Protein AF-A0A0S4U6Y3-F1 (afdb_monomer_lite)

Sequence (270 aa):
MDTIINALLQLFALSLLVERIVDVVHKVFAVPPRKPDSSPDWGVPGTVLSFILGLVICYAYGFDIIKVVVGAQANQYVGIVLTALVIAGGSAGVRVIIETLRAIIKANRAETEARLQQAKLQLSSLAGASAHAQDTRLPLGGQRPVLSMLTLIDDRPTEAARLFDAQGTYRRGCSEFVCAVLGIAYEQANDLMGDDPQEIIDWSTVTPGAIVGWKKTGGSGHVSVYVKDGFSTYIDVREPASSNDPNPKPRRLNSYGNAQKMYLSSRFGN

Radius of gyration: 27.43 Å; chains: 1; bounding box: 72×66×62 Å

Foldseek 3Di:
DVQLVVVLVVLLVVLVVLVVVLVVCCVVPPDDDDDDDDDPCCPPVQLVVQLVVQLVVCVVVLQFNCCSNVVDPDDSVVRSNLSSNLSSCRPNSSVVVVLVVVVVVVVVVVVVVVVVVVVVVVVVVVVVVVVVPDDDDDDDDDDDDPPDPPVQQVCLLVLLVVQQVVQAFQQQWFQSSLCSSNVHDGDFQQVQLPDDWAWPPDPVPFDQRFWKWDCDPSDGTHIWGQHPDPQARTKTWDHHADPVRNGTTIDGHNDPDDPDTMTTRPVRTD

Structure (mmCIF, N/CA/C/O backbone):
data_AF-A0A0S4U6Y3-F1
#
_entry.id   AF-A0A0S4U6Y3-F1
#
loop_
_atom_site.group_PDB
_atom_site.id
_atom_site.type_symbol
_atom_site.label_atom_id
_atom_site.label_alt_id
_atom_site.label_comp_id
_atom_site.label_asym_id
_atom_site.label_entity_id
_atom_site.label_seq_id
_atom_site.pdbx_PDB_ins_code
_atom_site.Cartn_x
_atom_site.Cartn_y
_atom_site.Cartn_z
_atom_site.occupancy
_atom_site.B_iso_or_equiv
_atom_site.auth_seq_id
_atom_site.auth_comp_id
_atom_site.auth_asym_id
_atom_site.auth_atom_id
_atom_site.pdbx_PDB_model_num
ATOM 1 N N . MET A 1 1 ? 14.547 -19.090 -15.748 1.00 53.34 1 MET A N 1
ATOM 2 C CA . MET A 1 1 ? 14.514 -17.865 -14.916 1.00 53.34 1 MET A CA 1
ATOM 3 C C . MET A 1 1 ? 15.907 -17.274 -14.765 1.00 53.34 1 MET A C 1
ATOM 5 O O . MET A 1 1 ? 16.047 -16.080 -14.990 1.00 53.34 1 MET A O 1
ATOM 9 N N . ASP A 1 2 ? 16.929 -18.088 -14.500 1.00 58.69 2 ASP A N 1
ATOM 10 C CA . ASP A 1 2 ? 18.312 -17.618 -14.299 1.00 58.69 2 ASP A CA 1
ATOM 11 C C . ASP A 1 2 ? 18.898 -16.857 -15.498 1.00 58.69 2 ASP A C 1
ATOM 13 O O . ASP A 1 2 ? 19.587 -15.857 -15.325 1.00 58.69 2 ASP A O 1
ATOM 17 N N . THR A 1 3 ? 18.552 -17.249 -16.728 1.00 66.12 3 THR A N 1
ATOM 18 C CA . THR A 1 3 ? 18.954 -16.542 -17.957 1.00 66.12 3 THR A CA 1
ATOM 19 C C . THR A 1 3 ? 18.377 -15.128 -18.057 1.00 66.12 3 THR A C 1
ATOM 21 O O . THR A 1 3 ? 19.085 -14.203 -18.444 1.00 66.12 3 THR A O 1
ATOM 24 N N . ILE A 1 4 ? 17.117 -14.942 -17.657 1.00 64.62 4 ILE A N 1
ATOM 25 C CA . ILE A 1 4 ? 16.438 -13.637 -17.669 1.00 64.62 4 ILE A CA 1
ATOM 26 C C . ILE A 1 4 ? 17.015 -12.741 -16.572 1.00 64.62 4 ILE A C 1
ATOM 28 O O . ILE A 1 4 ? 17.303 -11.572 -16.816 1.00 64.62 4 ILE A O 1
ATOM 32 N N . ILE A 1 5 ? 17.227 -13.297 -15.375 1.00 67.81 5 ILE A N 1
ATOM 33 C CA . ILE A 1 5 ? 17.817 -12.569 -14.245 1.00 67.81 5 ILE A CA 1
ATOM 34 C C . ILE A 1 5 ? 19.228 -12.098 -14.605 1.00 67.81 5 ILE A C 1
ATOM 36 O O . ILE A 1 5 ? 19.525 -10.918 -14.440 1.00 67.81 5 ILE A O 1
ATOM 40 N N . ASN A 1 6 ? 20.063 -12.976 -15.167 1.00 65.12 6 ASN A N 1
ATOM 41 C CA . ASN A 1 6 ? 21.423 -12.626 -15.578 1.00 65.12 6 ASN A CA 1
ATOM 42 C C . ASN A 1 6 ? 21.444 -11.529 -16.643 1.00 65.12 6 ASN A C 1
ATOM 44 O O . ASN A 1 6 ? 22.251 -10.608 -16.552 1.00 65.12 6 ASN A O 1
ATOM 48 N N . ALA A 1 7 ? 20.541 -11.583 -17.620 1.00 67.44 7 ALA A N 1
ATOM 49 C CA . ALA A 1 7 ? 20.509 -10.578 -18.670 1.00 67.44 7 ALA A CA 1
ATOM 50 C C . ALA A 1 7 ? 19.983 -9.216 -18.182 1.00 67.44 7 ALA A C 1
ATOM 52 O O . ALA A 1 7 ? 20.502 -8.176 -18.584 1.00 67.44 7 ALA A O 1
ATOM 53 N N . LEU A 1 8 ? 19.019 -9.201 -17.253 1.00 66.56 8 LEU A N 1
ATOM 54 C CA . LEU A 1 8 ? 18.586 -7.975 -16.573 1.00 66.56 8 LEU A CA 1
ATOM 55 C C . LEU A 1 8 ? 19.705 -7.382 -15.706 1.00 66.56 8 LEU A C 1
ATOM 57 O O . LEU A 1 8 ? 19.882 -6.166 -15.682 1.00 66.56 8 LEU A O 1
ATOM 61 N N . LEU A 1 9 ? 20.490 -8.231 -15.035 1.00 68.12 9 LEU A N 1
ATOM 62 C CA . LEU A 1 9 ? 21.641 -7.802 -14.241 1.00 68.12 9 LEU A CA 1
ATOM 63 C C . LEU A 1 9 ? 22.741 -7.198 -15.127 1.00 68.12 9 LEU A C 1
ATOM 65 O O . LEU A 1 9 ? 23.320 -6.172 -14.778 1.00 68.12 9 LEU A O 1
ATOM 69 N N . GLN A 1 10 ? 22.991 -7.802 -16.293 1.00 70.69 10 GLN A N 1
ATOM 70 C CA . GLN A 1 10 ? 23.923 -7.286 -17.298 1.00 70.69 10 GLN A CA 1
ATOM 71 C C . GLN A 1 10 ? 23.462 -5.936 -17.859 1.00 70.69 10 GLN A C 1
ATOM 73 O O . GLN A 1 10 ? 24.269 -5.015 -17.954 1.00 70.69 10 GLN A O 1
ATOM 78 N N . LEU A 1 11 ? 22.170 -5.785 -18.164 1.00 66.25 11 LEU A N 1
ATOM 79 C CA . LEU A 1 11 ? 21.581 -4.514 -18.600 1.00 66.25 11 LEU A CA 1
ATOM 80 C C . LEU A 1 11 ? 21.690 -3.423 -17.534 1.00 66.25 11 LEU A C 1
ATOM 82 O O . LEU A 1 11 ? 22.024 -2.286 -17.856 1.00 66.25 11 LEU A O 1
ATOM 86 N N . PHE A 1 12 ? 21.462 -3.772 -16.268 1.00 70.12 12 PHE A N 1
ATOM 87 C CA . PHE A 1 12 ? 21.606 -2.846 -15.148 1.00 70.12 12 PHE A CA 1
ATOM 88 C C . PHE A 1 12 ? 23.062 -2.411 -14.935 1.00 70.12 12 PHE A C 1
ATOM 90 O O . PHE A 1 12 ? 23.348 -1.228 -14.755 1.00 70.12 12 PHE A O 1
ATOM 97 N N . ALA A 1 13 ? 24.005 -3.354 -15.001 1.00 68.50 13 ALA A N 1
ATOM 98 C CA . ALA A 1 13 ? 25.428 -3.043 -14.923 1.00 68.50 13 ALA A CA 1
ATOM 99 C C . ALA A 1 13 ? 25.871 -2.148 -16.093 1.00 68.50 13 ALA A C 1
ATOM 101 O O . ALA A 1 13 ? 26.618 -1.192 -15.887 1.00 68.50 13 ALA A O 1
ATOM 102 N N . LEU A 1 14 ? 25.367 -2.416 -17.303 1.00 70.25 14 LEU A N 1
ATOM 103 C CA . LEU A 1 14 ? 25.657 -1.618 -18.490 1.00 70.25 14 LEU A CA 1
ATOM 104 C C . LEU A 1 14 ? 25.084 -0.199 -18.375 1.00 70.25 14 LEU A C 1
ATOM 106 O O . LEU A 1 14 ? 25.791 0.754 -18.691 1.00 70.25 14 LEU A O 1
ATOM 110 N N . SER A 1 15 ? 23.853 -0.029 -17.879 1.00 67.31 15 SER A N 1
ATOM 111 C CA . SER A 1 15 ? 23.261 1.305 -17.707 1.00 67.31 15 SER A CA 1
ATOM 112 C C . SER A 1 15 ? 24.033 2.141 -16.684 1.00 67.31 15 SER A C 1
ATOM 114 O O . SER A 1 15 ? 24.308 3.309 -16.940 1.00 67.31 15 SER A O 1
ATOM 116 N N . LEU A 1 16 ? 24.451 1.536 -15.563 1.00 65.25 16 LEU A N 1
ATOM 117 C CA . LEU A 1 16 ? 25.283 2.208 -14.558 1.00 65.25 16 LEU A CA 1
ATOM 118 C C . LEU A 1 16 ? 26.665 2.579 -15.107 1.00 65.25 16 LEU A C 1
ATOM 120 O O . LEU A 1 16 ? 27.183 3.653 -14.804 1.00 65.25 16 LEU A O 1
ATOM 124 N N . LEU A 1 17 ? 27.267 1.702 -15.914 1.00 70.56 17 LEU A N 1
ATOM 125 C CA . LEU A 1 17 ? 28.553 1.968 -16.549 1.00 70.56 17 LEU A CA 1
ATOM 126 C C . LEU A 1 17 ? 28.448 3.136 -17.537 1.00 70.56 17 LEU A C 1
ATOM 128 O O . LEU A 1 17 ? 29.289 4.029 -17.499 1.00 70.56 17 LEU A O 1
ATOM 132 N N . VAL A 1 18 ? 27.410 3.161 -18.380 1.00 70.56 18 VAL A N 1
ATOM 133 C CA . VAL A 1 18 ? 27.171 4.258 -19.332 1.00 70.56 18 VAL A CA 1
ATOM 134 C C . VAL A 1 18 ? 26.945 5.575 -18.592 1.00 70.56 18 VAL A C 1
ATOM 136 O O . VAL A 1 18 ? 27.594 6.564 -18.922 1.00 70.56 18 VAL A O 1
ATOM 139 N N . GLU A 1 19 ? 26.114 5.582 -17.549 1.00 69.94 19 GLU A N 1
ATOM 140 C CA . GLU A 1 19 ? 25.876 6.764 -16.711 1.00 69.94 19 GLU A CA 1
ATOM 141 C C . GLU A 1 19 ? 27.189 7.309 -16.116 1.00 69.94 19 GLU A C 1
ATOM 143 O O . GLU A 1 19 ? 27.462 8.509 -16.179 1.00 69.94 19 GLU A O 1
ATOM 148 N N . ARG A 1 20 ? 28.063 6.424 -15.614 1.00 66.56 20 ARG A N 1
ATOM 149 C CA . ARG A 1 20 ? 29.376 6.808 -15.069 1.00 66.56 20 ARG A CA 1
ATOM 150 C C . ARG A 1 20 ? 30.363 7.279 -16.129 1.00 66.56 20 ARG A C 1
ATOM 152 O O . ARG A 1 20 ? 31.105 8.218 -15.862 1.00 66.56 20 ARG A O 1
ATOM 159 N N . ILE A 1 21 ? 30.380 6.668 -17.312 1.00 68.12 21 ILE A N 1
ATOM 160 C CA . ILE A 1 21 ? 31.239 7.108 -18.418 1.00 68.12 21 ILE A CA 1
ATOM 161 C C . ILE A 1 21 ? 30.817 8.500 -18.887 1.00 68.12 21 ILE A C 1
ATOM 163 O O . ILE A 1 21 ? 31.684 9.350 -19.067 1.00 68.12 21 ILE A O 1
ATOM 167 N N . VAL A 1 22 ? 29.515 8.762 -19.026 1.00 69.50 22 VAL A N 1
ATOM 168 C CA . VAL A 1 22 ? 29.004 10.088 -19.401 1.00 69.50 22 VAL A CA 1
ATOM 169 C C . VAL A 1 22 ? 29.405 11.133 -18.355 1.00 69.50 22 VAL A C 1
ATOM 171 O O . VAL A 1 22 ? 29.951 12.170 -18.724 1.00 69.50 22 VAL A O 1
ATOM 174 N N . ASP A 1 23 ? 29.242 10.840 -17.062 1.00 66.31 23 ASP A N 1
ATOM 175 C CA . ASP A 1 23 ? 29.644 11.746 -15.973 1.00 66.31 23 ASP A CA 1
ATOM 176 C C . ASP A 1 23 ? 31.170 12.007 -15.954 1.00 66.31 23 ASP A C 1
ATOM 178 O O . ASP A 1 23 ? 31.617 13.142 -15.774 1.00 66.31 23 ASP A O 1
ATOM 182 N N . VAL A 1 24 ? 31.994 10.979 -16.202 1.00 62.19 24 VAL A N 1
ATOM 183 C CA . VAL A 1 24 ? 33.465 11.097 -16.255 1.00 62.19 24 VAL A CA 1
ATOM 184 C C . VAL A 1 24 ? 33.933 11.870 -17.486 1.00 62.19 24 VAL A C 1
ATOM 186 O O . VAL A 1 24 ? 34.706 12.814 -17.344 1.00 62.19 24 VAL A O 1
ATOM 189 N N . VAL A 1 25 ? 33.467 11.510 -18.685 1.00 67.69 25 VAL A N 1
ATOM 190 C CA . VAL A 1 25 ? 33.805 12.216 -19.935 1.00 67.69 25 VAL A CA 1
ATOM 191 C C . VAL A 1 25 ? 33.417 13.685 -19.809 1.00 67.69 25 VAL A C 1
ATOM 193 O O . VAL A 1 25 ? 34.190 14.570 -20.164 1.00 67.69 25 VAL A O 1
ATOM 196 N N . HIS A 1 26 ? 32.266 13.965 -19.210 1.00 61.88 26 HIS A N 1
ATOM 197 C CA . HIS A 1 26 ? 31.829 15.325 -18.973 1.00 61.88 26 HIS A CA 1
ATOM 198 C C . HIS A 1 26 ? 32.754 16.093 -18.009 1.00 61.88 26 HIS A C 1
ATOM 200 O O . HIS A 1 26 ? 33.206 17.195 -18.327 1.00 61.88 26 HIS A O 1
ATOM 206 N N . LYS A 1 27 ? 33.103 15.503 -16.858 1.00 56.88 27 LYS A N 1
ATOM 207 C CA . LYS A 1 27 ? 34.047 16.103 -15.894 1.00 56.88 27 LYS A CA 1
ATOM 208 C C . LYS A 1 27 ? 35.433 16.353 -16.484 1.00 56.88 27 LYS A C 1
ATOM 210 O O . LYS A 1 27 ? 36.094 17.302 -16.078 1.00 56.88 27 LYS A O 1
ATOM 215 N N . VAL A 1 28 ? 35.871 15.505 -17.411 1.00 62.62 28 VAL A N 1
ATOM 216 C CA . VAL A 1 28 ? 37.201 15.592 -18.026 1.00 62.62 28 VAL A CA 1
ATOM 217 C C . VAL A 1 28 ? 37.234 16.592 -19.185 1.00 62.62 28 VAL A C 1
ATOM 219 O O . VAL A 1 28 ? 38.223 17.306 -19.326 1.00 62.62 28 VAL A O 1
ATOM 222 N N . PHE A 1 29 ? 36.178 16.670 -20.002 1.00 68.00 29 PHE A N 1
ATOM 223 C CA . PHE A 1 29 ? 36.223 17.407 -21.270 1.00 68.00 29 PHE A CA 1
ATOM 224 C C . PHE A 1 29 ? 35.388 18.695 -21.317 1.00 68.00 29 PHE A C 1
ATOM 226 O O . PHE A 1 29 ? 35.655 19.528 -22.180 1.00 68.00 29 PHE A O 1
ATOM 233 N N . ALA A 1 30 ? 34.401 18.897 -20.434 1.00 61.97 30 ALA A N 1
ATOM 234 C CA . ALA A 1 30 ? 33.408 19.960 -20.628 1.00 61.97 30 ALA A CA 1
ATOM 235 C C . ALA A 1 30 ? 33.530 21.188 -19.702 1.00 61.97 30 ALA A C 1
ATOM 237 O O . ALA A 1 30 ? 32.989 22.235 -20.054 1.00 61.97 30 ALA A O 1
ATOM 238 N N . VAL A 1 31 ? 34.219 21.134 -18.549 1.00 48.38 31 VAL A N 1
ATOM 239 C CA . VAL A 1 31 ? 34.275 22.290 -17.621 1.00 48.38 31 VAL A CA 1
ATOM 240 C C . VAL A 1 31 ? 35.620 22.382 -16.863 1.00 48.38 31 VAL A C 1
ATOM 242 O O . VAL A 1 31 ? 35.965 21.442 -16.150 1.00 48.38 31 VAL A O 1
ATOM 245 N N . PRO A 1 32 ? 36.380 23.502 -16.934 1.00 48.53 32 PRO A N 1
ATOM 246 C CA . PRO A 1 32 ? 37.493 23.771 -16.013 1.00 48.53 32 PRO A CA 1
ATOM 247 C C . PRO A 1 32 ? 36.958 24.012 -14.589 1.00 48.53 32 PRO A C 1
ATOM 249 O O . PRO A 1 32 ? 35.841 24.508 -14.442 1.00 48.53 32 PRO A O 1
ATOM 252 N N . PRO A 1 33 ? 37.725 23.710 -13.525 1.00 47.81 33 PRO A N 1
ATOM 253 C CA . PRO A 1 33 ? 37.204 23.584 -12.165 1.00 47.81 33 PRO A CA 1
ATOM 254 C C . PRO A 1 33 ? 36.545 24.890 -11.701 1.00 47.81 33 PRO A C 1
ATOM 256 O O . PRO A 1 33 ? 37.217 25.872 -11.387 1.00 47.81 33 PRO A O 1
ATOM 259 N N . ARG A 1 34 ? 35.209 24.910 -11.651 1.00 48.50 34 ARG A N 1
ATOM 260 C CA . ARG A 1 34 ? 34.418 25.967 -11.011 1.00 48.50 34 ARG A CA 1
ATOM 261 C C . ARG A 1 34 ? 33.606 25.387 -9.859 1.00 48.50 34 ARG A C 1
ATOM 263 O O . ARG A 1 34 ? 33.260 24.212 -9.854 1.00 48.50 34 ARG A O 1
ATOM 270 N N . LYS A 1 35 ? 33.419 26.253 -8.860 1.00 46.56 35 LYS A N 1
ATOM 271 C CA . LYS A 1 35 ? 33.081 25.971 -7.458 1.00 46.56 35 LYS A CA 1
ATOM 272 C C . LYS A 1 35 ? 31.887 25.019 -7.237 1.00 46.56 35 LYS A C 1
ATOM 274 O O . LYS A 1 35 ? 30.955 25.014 -8.037 1.00 46.56 35 LYS A O 1
ATOM 279 N N . PRO A 1 36 ? 31.899 24.269 -6.120 1.00 51.19 36 PRO A N 1
ATOM 280 C CA . PRO A 1 36 ? 31.141 23.037 -5.943 1.00 51.19 36 PRO A CA 1
ATOM 281 C C . PRO A 1 36 ? 29.792 23.243 -5.236 1.00 51.19 36 PRO A C 1
ATOM 283 O O . PRO A 1 36 ? 29.573 22.597 -4.227 1.00 51.19 36 PRO A O 1
ATOM 286 N N . ASP A 1 37 ? 28.891 24.103 -5.724 1.00 54.88 37 ASP A N 1
ATOM 287 C CA . ASP A 1 37 ? 27.607 24.323 -5.009 1.00 54.88 37 ASP A CA 1
ATOM 288 C C . ASP A 1 37 ? 26.338 24.318 -5.877 1.00 54.88 37 ASP A C 1
ATOM 290 O O . ASP A 1 37 ? 25.242 24.576 -5.390 1.00 54.88 37 ASP A O 1
ATOM 294 N N . SER A 1 38 ? 26.422 23.955 -7.156 1.00 53.28 38 SER A N 1
ATOM 295 C CA . SER A 1 38 ? 25.217 23.581 -7.909 1.00 53.28 38 SER A CA 1
ATOM 296 C C . SER A 1 38 ? 25.556 22.503 -8.925 1.00 53.28 38 SER A C 1
ATOM 298 O O . SER A 1 38 ? 26.422 22.683 -9.780 1.00 53.28 38 SER A O 1
ATOM 300 N N . SER A 1 39 ? 24.906 21.346 -8.794 1.00 52.16 39 SER A N 1
ATOM 301 C CA . SER A 1 39 ? 24.937 20.309 -9.820 1.00 52.16 39 SER A CA 1
ATOM 302 C C . SER A 1 39 ? 24.428 20.933 -11.121 1.00 52.16 39 SER A C 1
ATOM 304 O O . SER A 1 39 ? 23.313 21.460 -11.116 1.00 52.16 39 SER A O 1
ATOM 306 N N . PRO A 1 40 ? 25.209 20.929 -12.212 1.00 51.94 40 PRO A N 1
ATOM 307 C CA . PRO A 1 40 ? 24.740 21.475 -13.472 1.00 51.94 40 PRO A CA 1
ATOM 308 C C . PRO A 1 40 ? 23.547 20.636 -13.937 1.00 51.94 40 PRO A C 1
ATOM 310 O O . PRO A 1 40 ? 23.664 19.429 -14.142 1.00 51.94 40 PRO A O 1
ATOM 313 N N . ASP A 1 41 ? 22.385 21.274 -14.018 1.00 58.69 41 ASP A N 1
ATOM 314 C CA . ASP A 1 41 ? 21.136 20.641 -14.420 1.00 58.69 41 ASP A CA 1
ATOM 315 C C . ASP A 1 41 ? 21.148 20.493 -15.949 1.00 58.69 41 ASP A C 1
ATOM 317 O O . ASP A 1 41 ? 20.759 21.387 -16.698 1.00 58.69 41 ASP A O 1
ATOM 321 N N . TRP A 1 42 ? 21.726 19.386 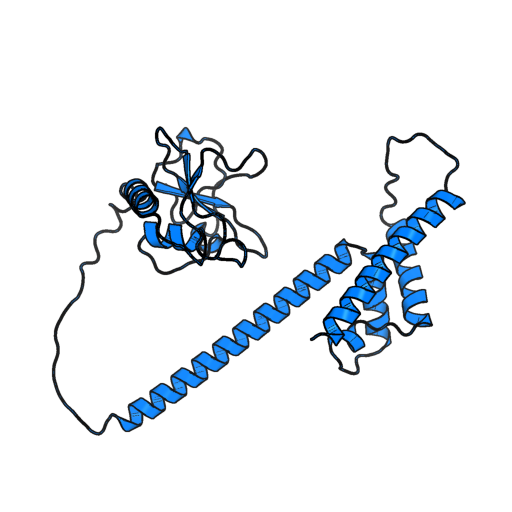-16.427 1.00 60.09 42 TRP A N 1
ATOM 322 C CA . TRP A 1 42 ? 21.932 19.109 -17.857 1.00 60.09 42 TRP A CA 1
ATOM 323 C C . TRP A 1 42 ? 20.648 18.769 -18.621 1.00 60.09 42 TRP A C 1
ATOM 325 O O . TRP A 1 42 ? 20.722 18.558 -19.834 1.00 60.09 42 TRP A O 1
ATOM 335 N N . GLY A 1 43 ? 19.496 18.739 -17.940 1.00 65.81 43 GLY A N 1
ATOM 336 C CA . GLY A 1 43 ? 18.153 18.666 -18.515 1.00 65.81 43 GLY A CA 1
ATOM 337 C C . GLY A 1 43 ? 18.034 17.804 -19.777 1.00 65.81 43 GLY A C 1
ATOM 338 O O . GLY A 1 43 ? 18.485 16.662 -19.839 1.00 65.81 43 GLY A O 1
ATOM 339 N N . VAL A 1 44 ? 17.414 18.380 -20.808 1.00 66.25 44 VAL A N 1
ATOM 340 C CA . VAL A 1 44 ? 17.092 17.713 -22.080 1.00 66.25 44 VAL A CA 1
ATOM 341 C C . VAL A 1 44 ? 18.332 17.353 -22.928 1.00 66.25 44 VAL A C 1
ATOM 343 O O . VAL A 1 44 ? 18.363 16.239 -23.460 1.00 66.25 44 VAL A O 1
ATOM 346 N N . PRO A 1 45 ? 19.373 18.206 -23.063 1.00 72.62 45 PRO A N 1
ATOM 347 C CA . PRO A 1 45 ? 20.552 17.875 -23.874 1.00 72.62 45 PRO A CA 1
ATOM 348 C C . PRO A 1 45 ? 21.306 16.620 -23.411 1.00 72.62 45 PRO A C 1
ATOM 350 O O . PRO A 1 45 ? 21.732 15.820 -24.247 1.00 72.62 45 PRO A O 1
ATOM 353 N N . GLY A 1 46 ? 21.438 16.414 -22.095 1.00 71.12 46 GLY A N 1
ATOM 354 C CA . GLY A 1 46 ? 22.107 15.232 -21.540 1.00 71.12 46 GLY A CA 1
ATOM 355 C C . GLY A 1 46 ? 21.376 13.926 -21.868 1.00 71.12 46 GLY A C 1
ATOM 356 O O . GLY A 1 46 ? 22.005 12.924 -22.222 1.00 71.12 46 GLY A O 1
ATOM 357 N N . THR A 1 47 ? 20.041 13.946 -21.833 1.00 68.75 47 THR A N 1
ATOM 358 C CA . THR A 1 47 ? 19.206 12.791 -22.196 1.00 68.75 47 THR A CA 1
ATOM 359 C C . THR A 1 47 ? 19.324 12.448 -23.679 1.00 68.75 47 THR A C 1
ATOM 361 O O . THR A 1 47 ? 19.468 11.277 -24.026 1.00 68.75 47 THR A O 1
ATOM 364 N N . VAL A 1 48 ? 19.320 13.454 -24.562 1.00 72.69 48 VAL A N 1
ATOM 365 C CA . VAL A 1 48 ? 19.450 13.241 -26.015 1.00 72.69 48 VAL A CA 1
ATOM 366 C C . VAL A 1 48 ? 20.805 12.622 -26.358 1.00 72.69 48 VAL A C 1
ATOM 368 O O . VAL A 1 48 ? 20.862 11.652 -27.114 1.00 72.69 48 VAL A O 1
ATOM 371 N N . LEU A 1 49 ? 21.892 13.124 -25.764 1.00 76.94 49 LEU A N 1
ATOM 372 C CA . LEU A 1 49 ? 23.229 12.570 -25.987 1.00 76.94 49 LEU A CA 1
ATOM 373 C C . LEU A 1 49 ? 23.332 11.120 -25.492 1.00 76.94 49 LEU A C 1
ATOM 375 O O . LEU A 1 49 ? 23.855 10.258 -26.199 1.00 76.94 49 LEU A O 1
ATOM 379 N N . SER A 1 50 ? 22.777 10.837 -24.310 1.00 73.25 50 SER A N 1
ATOM 380 C CA . SER A 1 50 ? 22.755 9.489 -23.728 1.00 73.25 50 SER A CA 1
ATOM 381 C C . SER A 1 50 ? 21.945 8.507 -24.580 1.00 73.25 50 SER A C 1
ATOM 383 O O . SER A 1 50 ? 22.340 7.353 -24.736 1.00 73.25 50 SER A O 1
ATOM 385 N N . PHE A 1 51 ? 20.852 8.968 -25.193 1.00 77.69 51 PHE A N 1
ATOM 386 C CA . PHE A 1 51 ? 20.049 8.169 -26.118 1.00 77.69 51 PHE A CA 1
ATOM 387 C C . PHE A 1 51 ? 20.789 7.832 -27.410 1.00 77.69 51 PHE A C 1
ATOM 389 O O . PHE A 1 51 ? 20.802 6.672 -27.821 1.00 77.69 51 PHE A O 1
ATOM 396 N N . ILE A 1 52 ? 21.453 8.814 -28.027 1.00 81.31 52 ILE A N 1
ATOM 397 C CA . ILE A 1 52 ? 22.251 8.586 -29.239 1.00 81.31 52 ILE A CA 1
ATOM 398 C C . ILE A 1 52 ? 23.388 7.600 -28.943 1.00 81.31 52 ILE A C 1
ATOM 400 O O . ILE A 1 52 ? 23.596 6.655 -29.703 1.00 81.31 52 ILE A O 1
ATOM 404 N N . LEU A 1 53 ?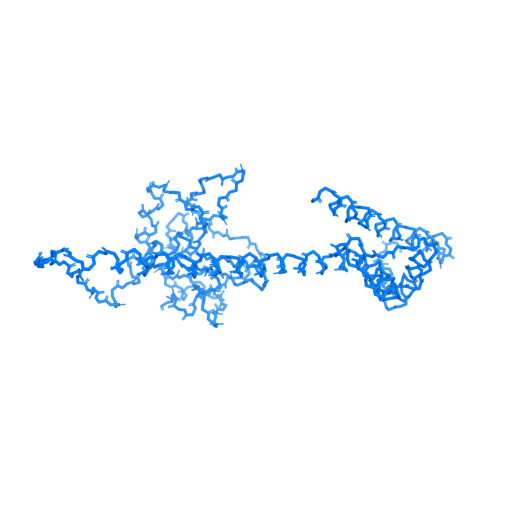 24.086 7.770 -27.816 1.00 78.88 53 LEU A N 1
ATOM 405 C CA . LEU A 1 53 ? 25.155 6.860 -27.410 1.00 78.88 53 LEU A CA 1
ATOM 406 C C . LEU A 1 53 ? 24.622 5.444 -27.137 1.00 78.88 53 LEU A C 1
ATOM 408 O O . LEU A 1 53 ? 25.208 4.464 -27.596 1.00 78.88 53 LEU A O 1
ATOM 412 N N . GLY A 1 54 ? 23.478 5.338 -26.454 1.00 77.94 54 GLY A N 1
ATOM 413 C CA . GLY A 1 54 ? 22.775 4.076 -26.233 1.00 77.94 54 GLY A CA 1
ATOM 414 C C . GLY A 1 54 ? 22.417 3.373 -27.543 1.00 77.94 54 GLY A C 1
ATOM 415 O O . GLY A 1 54 ? 22.678 2.181 -27.678 1.00 77.94 54 GLY A O 1
ATOM 416 N N . LEU A 1 55 ? 21.907 4.103 -28.541 1.00 80.00 55 LEU A N 1
ATOM 417 C CA . LEU A 1 55 ? 21.595 3.554 -29.867 1.00 80.00 55 LEU A CA 1
ATOM 418 C C . LEU A 1 55 ? 22.836 2.996 -30.563 1.00 80.00 55 LEU A C 1
ATOM 420 O O . LEU A 1 55 ? 22.784 1.885 -31.090 1.00 80.00 55 LEU A O 1
ATOM 424 N N . VAL A 1 56 ? 23.950 3.734 -30.545 1.00 84.75 56 VAL A N 1
ATOM 425 C CA . VAL A 1 56 ? 25.211 3.293 -31.162 1.00 84.75 56 VAL A CA 1
ATOM 426 C C . VAL A 1 56 ? 25.721 2.012 -30.500 1.00 84.75 56 VAL A C 1
ATOM 428 O O . VAL A 1 56 ? 26.085 1.069 -31.201 1.00 84.75 56 VAL A O 1
ATOM 431 N N . ILE A 1 57 ? 25.696 1.942 -29.165 1.00 78.50 57 ILE A N 1
ATOM 432 C CA . ILE A 1 57 ? 26.112 0.750 -28.413 1.00 78.50 57 ILE A CA 1
ATOM 433 C C . ILE A 1 57 ? 25.189 -0.433 -28.731 1.00 78.50 57 ILE A C 1
ATOM 435 O O . ILE A 1 57 ? 25.667 -1.511 -29.083 1.00 78.50 57 ILE A O 1
ATOM 439 N N . CYS A 1 58 ? 23.870 -0.246 -28.653 1.00 82.75 58 CYS A N 1
ATOM 440 C CA . CYS A 1 58 ? 22.914 -1.319 -28.917 1.00 82.75 58 CYS A CA 1
ATOM 441 C C . CYS A 1 58 ? 23.019 -1.846 -30.351 1.00 82.75 58 CYS A C 1
ATOM 443 O O . CYS A 1 58 ? 22.964 -3.057 -30.560 1.00 82.75 58 CYS A O 1
ATOM 445 N N . TYR A 1 59 ? 23.232 -0.958 -31.325 1.00 85.00 59 TYR A N 1
ATOM 446 C CA . TYR A 1 59 ? 23.429 -1.337 -32.719 1.00 85.00 59 TYR A CA 1
ATOM 447 C C . TYR A 1 59 ? 24.748 -2.093 -32.937 1.00 85.00 59 TYR A C 1
ATOM 449 O O . TYR A 1 59 ? 24.739 -3.158 -33.549 1.00 85.00 59 TYR A O 1
ATOM 457 N N . ALA A 1 60 ? 25.867 -1.593 -32.401 1.00 85.44 60 ALA A N 1
ATOM 458 C CA . ALA A 1 60 ? 27.191 -2.189 -32.601 1.00 85.44 60 ALA A CA 1
ATOM 459 C C . ALA A 1 60 ? 27.325 -3.588 -31.979 1.00 85.44 60 ALA A C 1
ATOM 461 O O . ALA A 1 60 ? 27.952 -4.468 -32.565 1.00 85.44 60 ALA A O 1
ATOM 462 N N . TYR A 1 61 ? 26.724 -3.801 -30.806 1.00 82.06 61 TYR A N 1
ATOM 463 C CA . TYR A 1 61 ? 26.815 -5.065 -30.071 1.00 82.06 61 TYR A CA 1
ATOM 464 C C . TYR A 1 61 ? 25.605 -5.988 -30.281 1.00 82.06 61 TYR A C 1
ATOM 466 O O . TYR A 1 61 ? 25.563 -7.078 -29.713 1.00 82.06 61 TYR A O 1
ATOM 474 N N . GLY A 1 62 ? 24.614 -5.574 -31.080 1.00 83.56 62 GLY A N 1
ATOM 475 C CA . GLY A 1 62 ? 23.395 -6.353 -31.315 1.00 83.56 62 GLY A CA 1
ATOM 476 C C . GLY A 1 62 ? 22.564 -6.585 -30.047 1.00 83.56 62 GLY A C 1
ATOM 477 O O . GLY A 1 62 ? 21.919 -7.628 -29.917 1.00 83.56 62 GLY A O 1
ATOM 478 N N . PHE A 1 63 ? 22.600 -5.644 -29.099 1.00 77.88 63 PHE A N 1
ATOM 479 C CA . PHE A 1 63 ? 21.842 -5.742 -27.853 1.00 77.88 63 PHE A CA 1
ATOM 480 C C . PHE A 1 63 ? 20.359 -5.464 -28.108 1.00 77.88 63 PHE A C 1
ATOM 482 O O . PHE A 1 63 ? 19.968 -4.352 -28.461 1.00 77.88 63 PHE A O 1
ATOM 489 N N . ASP A 1 64 ? 19.537 -6.486 -27.879 1.00 77.31 64 ASP A N 1
ATOM 490 C CA . ASP A 1 64 ? 18.085 -6.437 -28.017 1.00 77.31 64 ASP A CA 1
ATOM 491 C C . ASP A 1 64 ? 17.432 -6.988 -26.741 1.00 77.31 64 ASP A C 1
ATOM 493 O O . ASP A 1 64 ? 17.397 -8.201 -26.505 1.00 77.31 64 ASP A O 1
ATOM 497 N N . ILE A 1 65 ? 16.905 -6.085 -25.908 1.00 70.75 65 ILE A N 1
ATOM 498 C CA . ILE A 1 65 ? 16.228 -6.444 -24.658 1.00 70.75 65 ILE A CA 1
ATOM 499 C C . ILE A 1 65 ? 14.975 -7.294 -24.890 1.00 70.75 65 ILE A C 1
ATOM 501 O O . ILE A 1 65 ? 14.650 -8.143 -24.064 1.00 70.75 65 ILE A O 1
ATOM 505 N N . ILE A 1 66 ? 14.278 -7.115 -26.014 1.00 70.88 66 ILE A N 1
ATOM 506 C CA . ILE A 1 66 ? 13.046 -7.851 -26.311 1.00 70.88 66 ILE A CA 1
ATOM 507 C C . ILE A 1 66 ? 13.391 -9.294 -26.662 1.00 70.88 66 ILE A C 1
ATOM 509 O O . ILE A 1 66 ? 12.775 -10.217 -26.128 1.00 70.88 66 ILE A O 1
ATOM 513 N N . LYS A 1 67 ? 14.424 -9.502 -27.485 1.00 76.19 67 LYS A N 1
ATOM 514 C CA . LYS A 1 67 ? 14.934 -10.843 -27.801 1.00 76.19 67 LYS A CA 1
ATOM 515 C C . LYS A 1 67 ? 15.358 -11.596 -26.538 1.00 76.19 67 LYS A C 1
ATOM 517 O O . LYS A 1 67 ? 15.081 -12.784 -26.404 1.00 76.19 67 LYS A O 1
ATOM 522 N N . VAL A 1 68 ? 15.995 -10.895 -25.604 1.00 69.69 68 VAL A N 1
ATOM 523 C CA . VAL A 1 68 ? 16.457 -11.449 -24.326 1.00 69.69 68 VAL A CA 1
ATOM 524 C C . VAL A 1 68 ? 15.300 -11.794 -23.381 1.00 69.69 68 VAL A C 1
ATOM 526 O O . VAL A 1 68 ? 15.310 -12.858 -22.765 1.00 69.69 68 VAL A O 1
ATOM 529 N N . VAL A 1 69 ? 14.319 -10.901 -23.234 1.00 67.00 69 VAL A N 1
ATOM 530 C CA . VAL A 1 69 ? 13.250 -11.038 -22.229 1.00 67.00 69 VAL A CA 1
ATOM 531 C C . VAL A 1 69 ? 12.117 -11.935 -22.719 1.00 67.00 69 VAL A C 1
ATOM 533 O O . VAL A 1 69 ? 11.585 -12.731 -21.949 1.00 67.00 69 VAL A O 1
ATOM 536 N N . VAL A 1 70 ? 11.733 -11.803 -23.987 1.00 69.00 70 VAL A N 1
ATOM 537 C CA . VAL A 1 70 ? 10.532 -12.446 -24.537 1.00 69.00 70 VAL A CA 1
ATOM 538 C C . VAL A 1 70 ? 10.878 -13.740 -25.277 1.00 69.00 70 VAL A C 1
ATOM 540 O O . VAL A 1 70 ? 10.009 -14.582 -25.474 1.00 69.00 70 VAL A O 1
ATOM 543 N N . GLY A 1 71 ? 12.136 -13.929 -25.696 1.00 62.94 71 GLY A N 1
ATOM 544 C CA . GLY A 1 71 ? 12.567 -15.110 -26.458 1.00 62.94 71 GLY A CA 1
ATOM 545 C C . GLY A 1 71 ? 11.926 -15.237 -27.848 1.00 62.94 71 GLY A C 1
ATOM 546 O O . GLY A 1 71 ? 12.213 -16.186 -28.573 1.00 62.94 71 GLY A O 1
ATOM 547 N N . ALA A 1 72 ? 11.071 -14.288 -28.236 1.00 67.38 72 ALA A N 1
ATOM 548 C CA . ALA A 1 72 ? 10.425 -14.225 -29.536 1.00 67.38 72 ALA A CA 1
ATOM 549 C C . ALA A 1 72 ? 11.285 -13.432 -30.530 1.00 67.38 72 ALA A C 1
ATOM 551 O O . ALA A 1 72 ? 12.006 -12.506 -30.148 1.00 67.38 72 ALA A O 1
ATOM 552 N N . GLN A 1 73 ? 11.175 -13.763 -31.821 1.00 67.62 73 GLN A N 1
ATOM 553 C CA . GLN A 1 73 ? 11.724 -12.934 -32.895 1.00 67.62 73 GLN A CA 1
ATOM 554 C C . GLN A 1 73 ? 10.899 -11.648 -33.024 1.00 67.62 73 GLN A C 1
ATOM 556 O O . GLN A 1 73 ? 9.986 -11.549 -33.839 1.00 67.62 73 GLN A O 1
ATOM 561 N N . ALA A 1 74 ? 11.191 -10.667 -32.176 1.00 69.25 74 ALA A N 1
ATOM 562 C CA . ALA A 1 74 ? 10.737 -9.303 -32.384 1.00 69.25 74 ALA A CA 1
ATOM 563 C C . ALA A 1 74 ? 11.564 -8.636 -33.493 1.00 69.25 74 ALA A C 1
ATOM 565 O O . ALA A 1 74 ? 12.683 -9.051 -33.799 1.00 69.25 74 ALA A O 1
ATOM 566 N N . ASN A 1 75 ? 11.007 -7.586 -34.098 1.00 80.94 75 ASN A N 1
ATOM 567 C CA . ASN A 1 75 ? 11.736 -6.762 -35.054 1.00 80.94 75 ASN A CA 1
ATOM 568 C C . ASN A 1 75 ? 12.966 -6.143 -34.360 1.00 80.94 75 ASN A C 1
ATOM 570 O O . ASN A 1 75 ? 12.817 -5.355 -33.425 1.00 80.94 75 ASN A O 1
ATOM 574 N N . GLN A 1 76 ? 14.164 -6.492 -34.840 1.00 80.75 76 GLN A N 1
ATOM 575 C CA . GLN A 1 76 ? 15.458 -6.114 -34.260 1.00 80.75 76 GLN A CA 1
ATOM 576 C C . GLN A 1 76 ? 15.592 -4.601 -34.023 1.00 80.75 76 GLN A C 1
ATOM 578 O O . GLN A 1 76 ? 16.156 -4.171 -33.017 1.00 80.75 76 GLN A O 1
ATOM 583 N N . TYR A 1 77 ? 15.034 -3.775 -34.914 1.00 82.38 77 TYR A N 1
ATOM 584 C CA . TYR A 1 77 ? 15.085 -2.319 -34.773 1.00 82.38 77 TYR A CA 1
ATOM 585 C C . TYR A 1 77 ? 14.286 -1.824 -33.565 1.00 82.38 77 TYR A C 1
ATOM 587 O O . TYR A 1 77 ? 14.724 -0.914 -32.865 1.00 82.38 77 TYR A O 1
ATOM 595 N N . VAL A 1 78 ? 13.143 -2.453 -33.279 1.00 78.94 78 VAL A N 1
ATOM 596 C CA . VAL A 1 78 ? 12.306 -2.108 -32.121 1.00 78.94 78 VAL A CA 1
ATOM 597 C C . VAL A 1 78 ? 13.043 -2.444 -30.829 1.00 78.94 78 VAL A C 1
ATOM 599 O O . VAL A 1 78 ? 13.078 -1.624 -29.917 1.00 78.94 78 VAL A O 1
ATOM 602 N N . GLY A 1 79 ? 13.689 -3.610 -30.776 1.00 78.62 79 GLY A N 1
ATOM 603 C CA . GLY A 1 79 ? 14.477 -4.044 -29.626 1.00 78.62 79 GLY A CA 1
ATOM 604 C C . GLY A 1 79 ? 15.649 -3.118 -29.303 1.00 78.62 79 GLY A C 1
ATOM 605 O O . GLY A 1 79 ? 15.832 -2.721 -28.150 1.00 78.62 79 GLY A O 1
ATOM 606 N N . ILE A 1 80 ? 16.399 -2.711 -30.328 1.00 81.12 80 ILE A N 1
ATOM 607 C CA . ILE A 1 80 ? 17.535 -1.786 -30.201 1.00 81.12 80 ILE A CA 1
ATOM 608 C C . ILE A 1 80 ? 17.075 -0.410 -29.705 1.00 81.12 80 ILE A C 1
ATOM 610 O O . ILE A 1 80 ? 17.652 0.121 -28.755 1.00 81.12 80 ILE A O 1
ATOM 614 N N . VAL A 1 81 ? 16.013 0.154 -30.296 1.00 78.62 81 VAL A N 1
ATOM 615 C CA . VAL A 1 81 ? 15.485 1.470 -29.897 1.00 78.62 81 VAL A CA 1
ATOM 616 C C . VAL A 1 81 ? 14.981 1.444 -28.458 1.00 78.62 81 VAL A C 1
ATOM 618 O O . VAL A 1 81 ? 15.304 2.348 -27.689 1.00 78.62 81 VAL A O 1
ATOM 621 N N . LEU A 1 82 ? 14.246 0.398 -28.065 1.00 77.75 82 LEU A N 1
ATOM 622 C CA . LEU A 1 82 ? 13.761 0.261 -26.692 1.00 77.75 82 LEU A CA 1
ATOM 623 C C . LEU A 1 82 ? 14.926 0.185 -25.701 1.00 77.75 82 LEU A C 1
ATOM 625 O O . LEU A 1 82 ? 14.910 0.853 -24.672 1.00 77.75 82 LEU A O 1
ATOM 629 N N . THR A 1 83 ? 15.954 -0.599 -26.031 1.00 78.50 83 THR A N 1
ATOM 630 C CA . THR A 1 83 ? 17.133 -0.773 -25.175 1.00 78.50 83 THR A CA 1
ATOM 631 C C . THR A 1 83 ? 17.892 0.545 -25.004 1.00 78.50 83 THR A C 1
ATOM 633 O O . THR A 1 83 ? 18.257 0.909 -23.888 1.00 78.50 83 THR A O 1
ATOM 636 N N . ALA A 1 84 ? 18.056 1.317 -26.078 1.00 77.31 84 ALA A N 1
ATOM 637 C CA . ALA A 1 84 ? 18.683 2.633 -26.016 1.00 77.31 84 ALA A CA 1
ATOM 638 C C . ALA A 1 84 ? 17.876 3.641 -25.182 1.00 77.31 84 ALA A C 1
ATOM 640 O O . ALA A 1 84 ? 18.454 4.432 -24.439 1.00 77.31 84 ALA A O 1
ATOM 641 N N . LEU A 1 85 ? 16.543 3.591 -25.260 1.00 74.25 85 LEU A N 1
ATOM 642 C CA . LEU A 1 85 ? 15.642 4.456 -24.490 1.00 74.25 85 LEU A CA 1
ATOM 643 C C . LEU A 1 85 ? 15.736 4.168 -22.985 1.00 74.25 85 LEU A C 1
ATOM 645 O O . LEU A 1 85 ? 15.722 5.081 -22.162 1.00 74.25 85 LEU A O 1
ATOM 649 N N . VAL A 1 86 ? 15.920 2.897 -22.636 1.00 75.06 86 VAL A N 1
ATOM 650 C C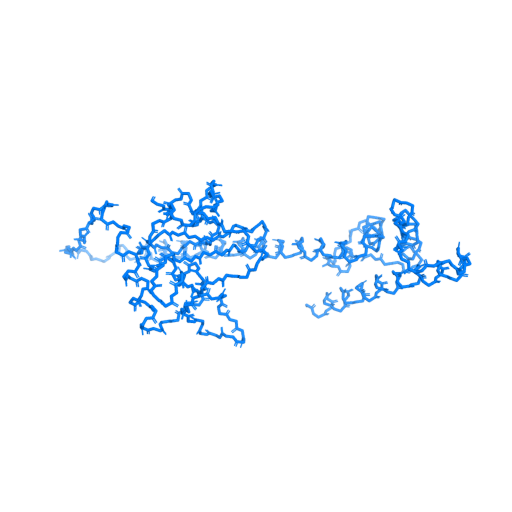A . VAL A 1 86 ? 16.163 2.445 -21.262 1.00 75.06 86 VAL A CA 1
ATOM 651 C C . VAL A 1 86 ? 17.511 2.932 -20.745 1.00 75.06 86 VAL A C 1
ATOM 653 O O . VAL A 1 86 ? 17.574 3.456 -19.635 1.00 75.06 86 VAL A O 1
ATOM 656 N N . ILE A 1 87 ? 18.569 2.808 -21.552 1.00 73.62 87 ILE A N 1
ATOM 657 C CA . ILE A 1 87 ? 19.904 3.320 -21.214 1.00 73.62 87 ILE A CA 1
ATOM 658 C C . ILE A 1 87 ? 19.849 4.841 -21.004 1.00 73.62 87 ILE A C 1
ATOM 660 O O . ILE A 1 87 ? 20.382 5.339 -20.015 1.00 73.62 87 ILE A O 1
ATOM 664 N N . ALA A 1 88 ? 19.148 5.572 -21.876 1.00 74.12 88 ALA A N 1
ATOM 665 C CA . ALA A 1 88 ? 18.995 7.025 -21.785 1.00 74.12 88 ALA A CA 1
ATOM 666 C C . ALA A 1 88 ? 18.204 7.484 -20.551 1.00 74.12 88 ALA A C 1
ATOM 668 O O . ALA A 1 88 ? 18.483 8.546 -20.000 1.00 74.12 88 ALA A O 1
ATOM 669 N N . GLY A 1 89 ? 17.222 6.690 -20.115 1.00 70.88 89 GLY A N 1
ATOM 670 C CA . GLY A 1 89 ? 16.448 6.944 -18.901 1.00 70.88 89 GLY A CA 1
ATOM 671 C C . GLY A 1 89 ? 17.190 6.609 -17.602 1.00 70.88 89 GLY A C 1
ATOM 672 O O . GLY A 1 89 ? 16.651 6.868 -16.522 1.00 70.88 89 GLY A O 1
ATOM 673 N N . GLY A 1 90 ? 18.386 6.011 -17.680 1.00 73.06 90 GLY A N 1
ATOM 674 C CA . GLY A 1 90 ? 19.195 5.615 -16.528 1.00 73.06 90 GLY A CA 1
ATOM 675 C C . GLY A 1 90 ? 18.405 4.791 -15.504 1.00 73.06 90 GLY A C 1
ATOM 676 O O . GLY A 1 90 ? 17.623 3.898 -15.843 1.00 73.06 90 GLY A O 1
ATOM 677 N N . SER A 1 91 ? 18.566 5.125 -14.223 1.00 61.06 91 SER A N 1
ATOM 678 C CA . SER A 1 91 ? 17.858 4.455 -13.120 1.00 61.06 91 SER A CA 1
ATOM 679 C C . SER A 1 91 ? 16.327 4.610 -13.165 1.00 61.06 91 SER A C 1
ATOM 681 O O . SER A 1 91 ? 15.610 3.702 -12.732 1.00 61.06 91 SER A O 1
ATOM 683 N N . ALA A 1 92 ? 15.808 5.708 -13.727 1.00 63.16 92 ALA A N 1
ATOM 684 C CA . ALA A 1 92 ? 14.370 5.927 -13.886 1.00 63.16 92 ALA A CA 1
ATOM 685 C C . ALA A 1 92 ? 13.780 5.021 -14.979 1.00 63.16 92 ALA A C 1
ATOM 687 O O . ALA A 1 92 ? 12.747 4.388 -14.758 1.00 63.16 92 ALA A O 1
ATOM 688 N N . GLY A 1 93 ? 14.477 4.880 -16.112 1.00 63.91 93 GLY A N 1
ATOM 689 C CA . GLY A 1 93 ? 14.092 3.972 -17.198 1.00 63.91 93 GLY A CA 1
ATOM 690 C C . GLY A 1 93 ? 14.039 2.512 -16.741 1.00 63.91 93 GLY A C 1
ATOM 691 O O . GLY A 1 93 ? 13.057 1.811 -16.987 1.00 63.91 93 GLY A O 1
ATOM 692 N N . VAL A 1 94 ? 15.046 2.069 -15.980 1.00 63.34 94 VAL A N 1
ATOM 693 C CA . VAL A 1 94 ? 15.066 0.717 -15.396 1.00 63.34 94 VAL A CA 1
ATOM 694 C C . VAL A 1 94 ? 13.920 0.512 -14.399 1.00 63.34 94 VAL A C 1
ATOM 696 O O . VAL A 1 94 ? 13.287 -0.547 -14.403 1.00 63.34 94 VAL A O 1
ATOM 699 N N . ARG A 1 95 ? 13.605 1.510 -13.560 1.00 62.34 95 ARG A N 1
ATOM 700 C CA . ARG A 1 95 ? 12.496 1.413 -12.595 1.00 62.34 95 ARG A CA 1
ATOM 701 C C . ARG A 1 95 ? 11.156 1.186 -13.299 1.00 62.34 95 ARG A C 1
ATOM 703 O O . ARG A 1 95 ? 10.417 0.293 -12.889 1.00 62.34 95 ARG A O 1
ATOM 710 N N . VAL A 1 96 ? 10.891 1.912 -14.385 1.00 66.75 96 VAL A N 1
ATOM 711 C CA . VAL A 1 96 ? 9.663 1.755 -15.184 1.00 66.75 96 VAL A CA 1
ATOM 712 C C . VAL A 1 96 ? 9.558 0.349 -15.783 1.00 66.75 96 VAL A C 1
ATOM 714 O O . VAL A 1 96 ? 8.481 -0.251 -15.760 1.00 66.75 96 VAL A O 1
ATOM 717 N N . ILE A 1 97 ? 10.665 -0.237 -16.256 1.00 64.88 97 ILE A N 1
ATOM 718 C CA . ILE A 1 97 ? 10.663 -1.628 -16.744 1.00 64.88 97 ILE A CA 1
ATOM 719 C C . ILE A 1 97 ? 10.328 -2.602 -15.621 1.00 64.88 97 ILE A C 1
ATOM 721 O O . ILE A 1 97 ? 9.500 -3.490 -15.810 1.00 64.88 97 ILE A O 1
ATOM 725 N N . ILE A 1 98 ? 10.955 -2.453 -14.452 1.00 65.44 98 ILE A N 1
ATOM 726 C CA . ILE A 1 98 ? 10.710 -3.339 -13.307 1.00 65.44 98 ILE A CA 1
ATOM 727 C C . ILE A 1 98 ? 9.240 -3.264 -12.883 1.00 65.44 98 ILE A C 1
ATOM 729 O O . ILE A 1 98 ? 8.625 -4.297 -12.613 1.00 65.44 98 ILE A O 1
ATOM 733 N N . GLU A 1 99 ? 8.664 -2.065 -12.840 1.00 69.56 99 GLU A N 1
ATOM 734 C CA . GLU A 1 99 ? 7.250 -1.860 -12.520 1.00 69.56 99 GLU A CA 1
ATOM 735 C C . GLU A 1 99 ? 6.333 -2.500 -13.568 1.00 69.56 99 GLU A C 1
ATOM 737 O O . GLU A 1 99 ? 5.406 -3.228 -13.207 1.00 69.56 99 GLU A O 1
ATOM 742 N N . THR A 1 100 ? 6.647 -2.331 -14.853 1.00 68.00 100 THR A N 1
ATOM 743 C CA . THR A 1 100 ? 5.891 -2.931 -15.962 1.00 68.00 100 THR A CA 1
ATOM 744 C C . THR A 1 100 ? 5.962 -4.461 -15.926 1.00 68.00 100 THR A C 1
ATOM 746 O O . THR A 1 100 ? 4.937 -5.133 -16.016 1.00 68.00 100 THR A O 1
ATOM 749 N N . LEU A 1 101 ? 7.149 -5.039 -15.710 1.00 66.81 101 LEU A N 1
ATOM 750 C CA . LEU A 1 101 ? 7.326 -6.488 -15.576 1.00 66.81 101 LEU A CA 1
ATOM 751 C C . LEU A 1 101 ? 6.569 -7.038 -14.364 1.00 66.81 101 LEU A C 1
ATOM 753 O O . LEU A 1 101 ? 5.914 -8.073 -14.469 1.00 66.81 101 LEU A O 1
ATOM 757 N N . ARG A 1 102 ? 6.599 -6.338 -13.222 1.00 69.31 102 ARG A N 1
ATOM 758 C CA . ARG A 1 102 ? 5.802 -6.716 -12.043 1.00 69.31 102 ARG A CA 1
ATOM 759 C C . ARG A 1 102 ? 4.307 -6.682 -12.337 1.00 69.31 102 ARG A C 1
ATOM 761 O O . ARG A 1 102 ? 3.599 -7.590 -11.907 1.00 69.31 102 ARG A O 1
ATOM 768 N N . ALA A 1 103 ? 3.834 -5.676 -13.070 1.00 69.75 103 ALA A N 1
ATOM 769 C CA . ALA A 1 103 ? 2.437 -5.578 -13.474 1.00 69.75 103 ALA A CA 1
ATOM 770 C C . ALA A 1 103 ? 2.029 -6.745 -14.387 1.00 69.75 103 ALA A C 1
ATOM 772 O O . ALA A 1 103 ? 1.009 -7.381 -14.129 1.00 69.75 103 ALA A O 1
ATOM 773 N N . ILE A 1 104 ? 2.858 -7.097 -15.377 1.00 70.44 104 ILE A N 1
ATOM 774 C CA . ILE A 1 104 ? 2.622 -8.244 -16.271 1.00 70.44 104 ILE A CA 1
ATOM 775 C C . ILE A 1 104 ? 2.604 -9.561 -15.484 1.00 70.44 104 ILE A C 1
ATOM 777 O O . ILE A 1 104 ? 1.695 -10.370 -15.655 1.00 70.44 104 ILE A O 1
ATOM 781 N N . ILE A 1 105 ? 3.558 -9.775 -14.571 1.00 69.62 105 ILE A N 1
ATOM 782 C CA . ILE A 1 105 ? 3.591 -10.977 -13.720 1.00 69.62 105 ILE A CA 1
ATOM 783 C C . ILE A 1 105 ? 2.327 -11.061 -12.854 1.00 69.62 105 ILE A C 1
ATOM 785 O O . ILE A 1 105 ? 1.738 -12.136 -12.724 1.00 69.62 105 ILE A O 1
ATOM 789 N N . LYS A 1 106 ? 1.885 -9.934 -12.281 1.00 77.69 106 LYS A N 1
ATOM 790 C CA . LYS A 1 106 ? 0.658 -9.868 -11.477 1.00 77.69 106 LYS A CA 1
ATOM 791 C C . LYS A 1 106 ? -0.581 -10.187 -12.320 1.00 77.69 106 LYS A C 1
ATOM 793 O O . LYS A 1 106 ? -1.426 -10.951 -11.860 1.00 77.69 106 LYS A O 1
ATOM 798 N N . ALA A 1 107 ? -0.662 -9.658 -13.541 1.00 77.38 107 ALA A N 1
ATOM 799 C CA . ALA A 1 107 ? -1.746 -9.939 -14.480 1.00 77.38 107 ALA A CA 1
ATOM 800 C C . ALA A 1 107 ? -1.791 -11.424 -14.880 1.00 77.38 107 ALA A C 1
ATOM 802 O O . ALA A 1 107 ? -2.831 -12.061 -14.733 1.00 77.38 107 ALA A O 1
ATOM 803 N N . ASN A 1 108 ? -0.653 -12.012 -15.264 1.00 76.69 108 ASN A N 1
ATOM 804 C CA . ASN A 1 108 ? -0.568 -13.433 -15.623 1.00 76.69 108 ASN A CA 1
ATOM 805 C C . ASN A 1 108 ? -0.943 -14.352 -14.451 1.00 76.69 108 ASN A C 1
ATOM 807 O O . ASN A 1 108 ? -1.586 -15.388 -14.636 1.00 76.69 108 ASN A O 1
ATOM 811 N N . ARG A 1 109 ? -0.560 -13.978 -13.223 1.00 82.12 109 ARG A N 1
ATOM 812 C CA . ARG A 1 109 ? -0.942 -14.723 -12.020 1.00 82.12 109 ARG A CA 1
ATOM 813 C C . ARG A 1 109 ? -2.447 -14.657 -11.771 1.00 82.12 109 ARG A C 1
ATOM 815 O O . ARG A 1 109 ? -3.047 -15.699 -11.527 1.00 82.12 109 ARG A O 1
ATOM 822 N N . ALA A 1 110 ? -3.049 -13.473 -11.880 1.00 83.62 110 ALA A N 1
ATOM 823 C CA . ALA A 1 110 ? -4.493 -13.304 -11.735 1.00 83.62 110 ALA A CA 1
ATOM 824 C C . ALA A 1 110 ? -5.269 -14.111 -12.790 1.00 83.62 110 ALA A C 1
ATOM 826 O O . ALA A 1 110 ? -6.242 -14.784 -12.457 1.00 83.62 110 ALA A O 1
ATOM 827 N N . GLU A 1 111 ? -4.801 -14.124 -14.042 1.00 88.50 111 GLU A N 1
ATOM 828 C CA . GLU A 1 111 ? -5.400 -14.938 -15.104 1.00 88.50 111 GLU A CA 1
ATOM 829 C C . GLU A 1 111 ? -5.288 -16.442 -14.807 1.00 88.50 111 GLU A C 1
ATOM 831 O O . GLU A 1 111 ? -6.248 -17.194 -14.979 1.00 88.50 111 GLU A O 1
ATOM 836 N N . THR A 1 112 ? -4.137 -16.894 -14.304 1.00 86.50 112 THR A N 1
ATOM 837 C CA . THR A 1 112 ? -3.929 -18.304 -13.935 1.00 86.50 112 THR A CA 1
ATOM 838 C C . THR A 1 112 ? -4.832 -18.719 -12.769 1.00 86.50 112 THR A C 1
ATOM 840 O O . THR A 1 112 ? -5.420 -19.801 -12.796 1.00 86.50 112 THR A O 1
ATOM 843 N N . GLU A 1 113 ? -4.986 -17.856 -11.762 1.00 90.44 113 GLU A N 1
ATOM 844 C CA . GLU A 1 113 ? -5.886 -18.082 -10.627 1.00 90.44 113 GLU A CA 1
ATOM 845 C C . GLU A 1 113 ? -7.357 -18.127 -11.077 1.00 90.44 113 GLU A C 1
ATOM 847 O O . GLU A 1 113 ? -8.088 -19.028 -10.657 1.00 90.44 113 GLU A O 1
ATOM 852 N N . ALA A 1 114 ? -7.771 -17.247 -11.995 1.00 91.75 114 ALA A N 1
ATOM 853 C CA . ALA A 1 114 ? -9.112 -17.260 -12.582 1.00 91.75 114 ALA A CA 1
ATOM 854 C C . ALA A 1 114 ? -9.389 -18.555 -13.366 1.00 91.75 114 ALA A C 1
ATOM 856 O O . ALA A 1 114 ? -10.423 -19.195 -13.164 1.00 91.75 114 ALA A O 1
ATOM 857 N N . ARG A 1 115 ? -8.436 -19.009 -14.195 1.00 90.12 115 ARG A N 1
ATOM 858 C CA . ARG A 1 115 ? -8.542 -20.293 -14.914 1.00 90.12 115 ARG A CA 1
ATOM 859 C C . ARG A 1 115 ? -8.651 -21.478 -13.951 1.00 90.12 115 ARG A C 1
ATOM 861 O O . ARG A 1 115 ? -9.437 -22.393 -14.185 1.00 90.12 115 ARG A O 1
ATOM 868 N N . LEU A 1 116 ? -7.904 -21.456 -12.847 1.00 91.06 116 LEU A N 1
ATOM 869 C CA . LEU A 1 116 ? -7.932 -22.519 -11.840 1.00 91.06 116 LEU A CA 1
ATOM 870 C C . LEU A 1 116 ? -9.256 -22.538 -11.060 1.00 91.06 116 LEU A C 1
ATOM 872 O O . LEU A 1 116 ? -9.782 -23.613 -10.770 1.00 91.06 116 LEU A O 1
ATOM 876 N N . GLN A 1 117 ? -9.829 -21.372 -10.752 1.00 91.81 117 GLN A N 1
ATOM 877 C CA . GLN A 1 117 ? -11.170 -21.275 -10.169 1.00 91.81 117 GLN A CA 1
ATOM 878 C C . GLN A 1 117 ? -12.245 -21.790 -11.130 1.00 91.81 117 GLN A C 1
ATOM 880 O O . GLN A 1 117 ? -13.103 -22.569 -10.720 1.00 91.81 117 GLN A O 1
ATOM 885 N N . GLN A 1 118 ? -12.164 -21.432 -12.413 1.00 93.12 118 GLN A N 1
ATOM 886 C CA . GLN A 1 118 ? -13.094 -21.921 -13.428 1.00 93.12 118 GLN A CA 1
ATOM 887 C C . GLN A 1 118 ? -13.016 -23.449 -13.581 1.00 93.12 118 GLN A C 1
ATOM 889 O O . GLN A 1 118 ? -14.050 -24.116 -13.609 1.00 93.12 118 GLN A O 1
ATOM 894 N N . ALA A 1 119 ? -11.807 -24.020 -13.580 1.00 89.56 119 ALA A N 1
ATOM 895 C CA . ALA A 1 119 ? -11.610 -25.470 -13.598 1.00 89.56 119 ALA A CA 1
ATOM 896 C C . ALA A 1 119 ? -12.192 -26.155 -12.347 1.00 89.56 119 ALA A C 1
ATOM 898 O O . ALA A 1 119 ? -12.824 -27.205 -12.453 1.00 89.56 119 ALA A O 1
ATOM 899 N N . LYS A 1 120 ? -12.043 -25.547 -11.159 1.00 91.44 120 LYS A N 1
ATOM 900 C CA . LYS A 1 120 ? -12.659 -26.053 -9.919 1.00 91.44 120 LYS A CA 1
ATOM 901 C C . LYS A 1 120 ? -14.185 -26.057 -9.986 1.00 91.44 120 LYS A C 1
ATOM 903 O O . LYS A 1 120 ? -14.786 -27.039 -9.565 1.00 91.44 120 LYS A O 1
ATOM 908 N N . LEU A 1 121 ? -14.797 -25.005 -10.533 1.00 92.12 121 LEU A N 1
ATOM 909 C CA . LEU A 1 121 ? -16.253 -24.921 -10.696 1.00 92.12 121 LEU A CA 1
ATOM 910 C C . LEU A 1 121 ? -16.789 -25.976 -11.675 1.00 92.12 121 LEU A C 1
ATOM 912 O O . LEU A 1 121 ? -17.845 -26.557 -11.432 1.00 92.12 121 LEU A O 1
ATOM 916 N N . GLN A 1 122 ? -16.051 -26.262 -12.752 1.00 91.56 122 GLN A N 1
ATOM 917 C CA . GLN A 1 122 ? -16.390 -27.349 -13.678 1.00 91.56 122 GLN A CA 1
ATOM 918 C C . GLN A 1 122 ? -16.264 -28.730 -13.018 1.00 91.56 122 GLN A C 1
ATOM 920 O O . GLN A 1 122 ? -17.101 -29.602 -13.229 1.00 91.56 122 GLN A O 1
ATOM 925 N N . LEU A 1 123 ? -15.250 -28.936 -12.176 1.00 87.88 123 LEU A N 1
ATOM 926 C CA . LEU A 1 123 ? -15.094 -30.175 -11.410 1.00 87.88 123 LEU A CA 1
ATOM 927 C C . LEU A 1 123 ? -16.202 -30.359 -10.368 1.00 87.88 123 LEU A C 1
ATOM 929 O O . LEU A 1 123 ? -16.727 -31.462 -10.229 1.00 87.88 123 LEU A O 1
ATOM 933 N N . SER A 1 124 ? -16.596 -29.299 -9.657 1.00 86.44 124 SER A N 1
ATOM 934 C CA . SER A 1 124 ? -17.682 -29.382 -8.679 1.00 86.44 124 SER A CA 1
ATOM 935 C C . SER A 1 124 ? -19.049 -29.579 -9.336 1.00 86.44 124 SER A C 1
ATOM 937 O O . SER A 1 124 ? -19.882 -30.281 -8.769 1.00 86.44 124 SER A O 1
ATOM 939 N N . SER A 1 125 ? -19.290 -29.019 -10.529 1.00 87.44 125 SER A N 1
ATOM 940 C CA . SER A 1 125 ? -20.532 -29.276 -11.271 1.00 87.44 125 SER A CA 1
ATOM 941 C C . SER A 1 125 ? -20.611 -30.719 -11.783 1.00 87.44 125 SER A C 1
ATOM 943 O O . SER A 1 125 ? -21.673 -31.335 -11.695 1.00 87.44 125 SER A O 1
ATOM 945 N N . LEU A 1 126 ? -19.488 -31.299 -12.221 1.00 82.00 126 LEU A N 1
ATOM 946 C CA . LEU A 1 126 ? -19.402 -32.718 -12.588 1.00 82.00 126 LEU A CA 1
ATOM 947 C C . LEU A 1 126 ? -19.581 -33.646 -11.374 1.00 82.00 126 LEU A C 1
ATOM 949 O O . LEU A 1 126 ? -20.315 -34.629 -11.456 1.00 82.00 126 LEU A O 1
ATOM 953 N N . ALA A 1 127 ? -18.971 -33.318 -10.231 1.00 75.94 127 ALA A N 1
ATOM 954 C CA . ALA A 1 127 ? -19.145 -34.075 -8.990 1.00 75.94 127 ALA A CA 1
ATOM 955 C C . ALA A 1 127 ? -20.589 -33.990 -8.455 1.00 75.94 127 ALA A C 1
ATOM 957 O O . ALA A 1 127 ? -21.138 -34.990 -7.995 1.00 75.94 127 ALA A O 1
ATOM 958 N N . GLY A 1 128 ? -21.235 -32.824 -8.571 1.00 64.44 128 GLY A N 1
ATOM 959 C CA . GLY A 1 128 ? -22.640 -32.626 -8.203 1.00 64.44 128 GLY A CA 1
ATOM 960 C C . GLY A 1 128 ? -23.620 -33.388 -9.101 1.00 64.44 128 GLY A C 1
ATOM 961 O O . GLY A 1 128 ? -24.603 -33.932 -8.602 1.00 64.44 128 GLY A O 1
ATOM 962 N N . ALA A 1 129 ? -23.323 -33.518 -10.399 1.00 58.97 129 ALA A N 1
ATOM 963 C CA . ALA A 1 129 ? -24.117 -34.337 -11.319 1.00 58.97 129 ALA A CA 1
ATOM 964 C C . ALA A 1 129 ? -24.051 -35.840 -10.980 1.00 58.97 129 ALA A C 1
ATOM 966 O O . ALA A 1 129 ? -25.018 -36.563 -11.209 1.00 58.97 129 ALA A O 1
ATOM 967 N N . SER A 1 130 ? -22.951 -36.302 -10.372 1.00 54.53 130 SER A N 1
ATOM 968 C CA . SER A 1 130 ? -22.809 -37.681 -9.880 1.00 54.53 130 SER A CA 1
ATOM 969 C C . SER A 1 130 ? -23.481 -37.928 -8.522 1.00 54.53 130 SER A C 1
ATOM 971 O O . SER A 1 130 ? -23.717 -39.082 -8.173 1.00 54.53 130 SER A O 1
ATOM 973 N N . ALA A 1 131 ? -23.776 -36.881 -7.747 1.00 51.25 131 ALA A N 1
ATOM 974 C CA . ALA A 1 131 ? -24.368 -36.996 -6.412 1.00 51.25 131 ALA A CA 1
ATOM 975 C C . ALA A 1 131 ? -25.907 -36.907 -6.414 1.00 51.25 131 ALA A C 1
ATOM 977 O O . ALA A 1 131 ? -26.539 -37.144 -5.388 1.00 51.25 131 ALA A O 1
ATOM 978 N N . HIS A 1 132 ? -26.540 -36.611 -7.555 1.00 47.56 132 HIS A N 1
ATOM 979 C CA . HIS A 1 132 ? -27.995 -36.430 -7.641 1.00 47.56 132 HIS A CA 1
ATOM 980 C C . HIS A 1 132 ? -28.810 -37.729 -7.802 1.00 47.56 132 HIS A C 1
ATOM 982 O O . HIS A 1 132 ? -29.977 -37.684 -8.183 1.00 47.56 132 HIS A O 1
ATOM 988 N N . ALA A 1 133 ? -28.222 -38.882 -7.467 1.00 50.44 133 ALA A N 1
ATOM 989 C CA . ALA A 1 133 ? -28.927 -40.163 -7.411 1.00 50.44 133 ALA A CA 1
ATOM 990 C C . ALA A 1 133 ? -29.217 -40.669 -5.986 1.00 50.44 133 ALA A C 1
ATOM 992 O O . ALA A 1 133 ? -29.921 -41.667 -5.858 1.00 50.44 133 ALA A O 1
ATOM 993 N N . GLN A 1 134 ? -28.742 -40.017 -4.916 1.00 46.06 134 GLN A N 1
ATOM 994 C CA . GLN A 1 134 ? -29.019 -40.490 -3.555 1.00 46.06 134 GLN A CA 1
ATOM 995 C C . GLN A 1 134 ? -29.202 -39.358 -2.533 1.00 46.06 134 GLN A C 1
ATOM 997 O O . GLN A 1 134 ? -28.300 -38.580 -2.251 1.00 46.06 134 GLN A O 1
ATOM 1002 N N . ASP A 1 135 ? -30.398 -39.387 -1.950 1.00 37.50 135 ASP A N 1
ATOM 1003 C CA . ASP A 1 135 ? -30.769 -38.976 -0.595 1.00 37.50 135 ASP A CA 1
ATOM 1004 C C . ASP A 1 135 ? -31.225 -37.541 -0.260 1.00 37.50 135 ASP A C 1
ATOM 1006 O O . ASP A 1 135 ? -30.485 -36.644 0.129 1.00 37.50 135 ASP A O 1
ATOM 1010 N N . THR A 1 136 ? -32.545 -37.382 -0.384 1.00 45.28 136 THR A N 1
ATOM 1011 C CA . THR A 1 136 ? -33.541 -37.037 0.652 1.00 45.28 136 THR A CA 1
ATOM 1012 C C . THR A 1 136 ? -33.118 -36.530 2.056 1.00 45.28 136 THR A C 1
ATOM 1014 O O . THR A 1 136 ? -32.520 -37.265 2.831 1.00 45.28 136 THR A O 1
ATOM 1017 N N . ARG A 1 137 ? -33.742 -35.387 2.441 1.00 34.31 137 ARG A N 1
ATOM 1018 C CA . ARG A 1 137 ? -34.115 -34.873 3.803 1.00 34.31 137 ARG A CA 1
ATOM 1019 C C . ARG A 1 137 ? -32.973 -34.382 4.716 1.00 34.31 137 ARG A C 1
ATOM 1021 O O . ARG A 1 137 ? -31.929 -34.999 4.767 1.00 34.31 137 ARG A O 1
ATOM 1028 N N . LEU A 1 138 ? -33.081 -33.353 5.570 1.00 40.75 138 LEU A N 1
ATOM 1029 C CA . LEU A 1 138 ? -34.049 -32.305 5.984 1.00 40.75 138 LEU A CA 1
ATOM 1030 C C . LEU A 1 138 ? -33.219 -31.257 6.814 1.00 40.75 138 LEU A C 1
ATOM 1032 O O . LEU A 1 138 ? -32.044 -31.509 7.081 1.00 40.75 138 LEU A O 1
ATOM 1036 N N . PRO A 1 139 ? -33.778 -30.094 7.216 1.00 59.47 139 PRO A N 1
ATOM 1037 C CA . PRO A 1 139 ? -33.055 -28.860 7.544 1.00 59.47 139 PRO A C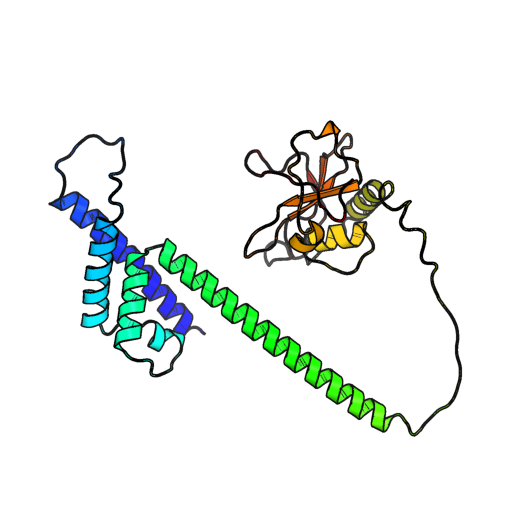A 1
ATOM 1038 C C . PRO A 1 139 ? -32.896 -28.600 9.051 1.00 59.47 139 PRO A C 1
ATOM 1040 O O . PRO A 1 139 ? -33.692 -29.093 9.838 1.00 59.47 139 PRO A O 1
ATOM 1043 N N . LEU A 1 140 ? -31.943 -27.739 9.423 1.00 37.91 140 LEU A N 1
ATOM 1044 C CA . LEU A 1 140 ? -31.886 -26.898 10.640 1.00 37.91 140 LEU A CA 1
ATOM 1045 C C . LEU A 1 140 ? -30.602 -26.054 10.494 1.00 37.91 140 LEU A C 1
ATOM 1047 O O . LEU A 1 140 ? -29.540 -26.602 10.239 1.00 37.91 140 LEU A O 1
ATOM 1051 N N . GLY A 1 141 ? -30.609 -24.724 10.471 1.00 36.66 141 GLY A N 1
ATOM 1052 C CA . GLY A 1 141 ? -31.158 -23.821 11.476 1.00 36.66 141 GLY A CA 1
ATOM 1053 C C . GLY A 1 141 ? -29.970 -23.081 12.103 1.00 36.66 141 GLY A C 1
ATOM 1054 O O . GLY A 1 141 ? -29.168 -23.696 12.796 1.00 36.66 141 GLY A O 1
ATOM 1055 N N . GLY A 1 142 ? -29.811 -21.784 11.817 1.00 35.78 142 GLY A N 1
ATOM 1056 C CA . GLY A 1 142 ? -28.702 -21.000 12.374 1.00 35.78 142 GLY A CA 1
ATOM 1057 C C . GLY A 1 142 ? -28.430 -19.663 11.689 1.00 35.78 142 GLY A C 1
ATOM 1058 O O . GLY A 1 142 ? -27.277 -19.350 11.406 1.00 35.78 142 GLY A O 1
ATOM 1059 N N . GLN A 1 143 ? -29.468 -18.869 11.409 1.00 40.41 143 GLN A N 1
ATOM 1060 C CA . GLN A 1 143 ? -29.279 -17.445 11.127 1.00 40.41 143 GLN A CA 1
ATOM 1061 C C . GLN A 1 143 ? -28.773 -16.762 12.401 1.00 40.41 143 GLN A C 1
ATOM 1063 O O . GLN A 1 143 ? -29.472 -16.721 13.413 1.00 40.41 143 GLN A O 1
ATOM 1068 N N . ARG A 1 144 ? -27.546 -16.235 12.354 1.00 38.75 144 ARG A N 1
ATOM 1069 C CA . ARG A 1 144 ? -27.068 -15.277 13.354 1.00 38.75 144 ARG A CA 1
ATOM 1070 C C . ARG A 1 144 ? -27.699 -13.908 13.076 1.00 38.75 144 ARG A C 1
ATOM 1072 O O . ARG A 1 144 ? -27.828 -13.540 11.907 1.00 38.75 144 ARG A O 1
ATOM 1079 N N . PRO A 1 145 ? -28.089 -13.162 14.119 1.00 42.19 145 PRO A N 1
ATOM 1080 C CA . PRO A 1 145 ? -28.724 -11.867 13.959 1.00 42.19 145 PRO A CA 1
ATOM 1081 C C . PRO A 1 145 ? -27.729 -10.862 13.374 1.00 42.19 145 PRO A C 1
ATOM 1083 O O . PRO A 1 145 ? -26.609 -10.712 13.861 1.00 42.19 145 PRO A O 1
ATOM 1086 N N . VAL A 1 146 ? -28.165 -10.180 12.317 1.00 45.56 146 VAL A N 1
ATOM 1087 C CA . VAL A 1 146 ? -27.511 -9.005 11.741 1.00 45.56 146 VAL A CA 1
ATOM 1088 C C . VAL A 1 146 ? -27.727 -7.870 12.738 1.00 45.56 146 VAL A C 1
ATOM 1090 O O . VAL A 1 146 ? -28.769 -7.217 12.734 1.00 45.56 146 VAL A O 1
ATOM 1093 N N . LEU A 1 147 ? -26.797 -7.730 13.683 1.00 43.03 147 LEU A N 1
ATOM 1094 C CA . LEU A 1 147 ? -26.846 -6.676 14.685 1.00 43.03 147 LEU A CA 1
ATOM 1095 C C . LEU A 1 147 ? -26.563 -5.326 14.012 1.00 43.03 147 LEU A C 1
ATOM 1097 O O . LEU A 1 147 ? -25.557 -5.147 13.331 1.00 43.03 147 LEU A O 1
ATOM 1101 N N . SER A 1 148 ? -27.513 -4.421 14.210 1.00 44.84 148 SER A N 1
ATOM 1102 C CA . SER A 1 148 ? -27.558 -2.991 13.918 1.00 44.84 148 SER A CA 1
ATOM 1103 C C . SER A 1 148 ? -26.215 -2.307 13.618 1.00 44.84 148 SER A C 1
ATOM 1105 O O . SER A 1 148 ? -25.355 -2.162 14.479 1.00 44.84 148 SER A O 1
ATOM 1107 N N . MET A 1 149 ? -26.103 -1.769 12.402 1.00 48.06 149 MET A N 1
ATOM 1108 C CA . MET A 1 149 ? -24.935 -1.071 11.836 1.00 48.06 149 MET A CA 1
ATOM 1109 C C . MET A 1 149 ? -24.543 0.250 12.540 1.00 48.06 149 MET A C 1
ATOM 1111 O O . MET A 1 149 ? -23.588 0.896 12.123 1.00 48.06 149 MET A O 1
ATOM 1115 N N . LEU A 1 150 ? -25.273 0.671 13.579 1.00 43.97 150 LEU A N 1
ATOM 1116 C CA . LEU A 1 150 ? -25.173 2.006 14.193 1.00 43.97 150 LEU A CA 1
ATOM 1117 C C . LEU A 1 150 ? -24.512 2.032 15.582 1.00 43.97 150 LEU A C 1
ATOM 1119 O O . LEU A 1 150 ? -24.208 3.110 16.071 1.00 43.97 150 LEU A O 1
ATOM 1123 N N . THR A 1 151 ? -24.213 0.877 16.185 1.00 48.91 151 THR A N 1
ATOM 1124 C CA . THR A 1 151 ? -23.366 0.759 17.397 1.00 48.91 151 THR A CA 1
ATOM 1125 C C . THR A 1 151 ? -21.896 0.452 17.065 1.00 48.91 151 THR A C 1
ATOM 1127 O O . THR A 1 151 ? -21.110 0.115 17.937 1.00 48.91 151 THR A O 1
ATOM 1130 N N . LEU A 1 152 ? -21.506 0.534 15.787 1.00 60.88 152 LEU A N 1
ATOM 1131 C CA . LEU A 1 152 ? -20.320 -0.146 15.253 1.00 60.88 152 LEU A CA 1
ATOM 1132 C C . LEU A 1 152 ? -18.998 0.647 15.324 1.00 60.88 152 LEU A C 1
ATOM 1134 O O . LEU A 1 152 ? -17.976 0.117 14.887 1.00 60.88 152 LEU A O 1
ATOM 1138 N N . ILE A 1 153 ? -19.000 1.913 15.766 1.00 63.06 153 ILE A N 1
ATOM 1139 C CA . ILE A 1 153 ? -17.785 2.757 15.821 1.00 63.06 153 ILE A CA 1
ATOM 1140 C C . ILE A 1 153 ? -17.179 2.763 17.226 1.00 63.06 153 ILE A C 1
ATOM 1142 O O . ILE A 1 153 ? -15.981 2.506 17.352 1.00 63.06 153 ILE A O 1
ATOM 1146 N N . ASP A 1 154 ? -18.002 2.959 18.259 1.00 72.44 154 ASP A N 1
ATOM 1147 C CA . ASP A 1 154 ? -17.554 3.076 19.656 1.00 72.44 154 ASP A CA 1
ATOM 1148 C C . ASP A 1 154 ? -16.836 1.816 20.170 1.00 72.44 154 ASP A C 1
ATOM 1150 O O . ASP A 1 154 ? -15.953 1.900 21.023 1.00 72.44 154 ASP A O 1
ATOM 1154 N N . ASP A 1 155 ? -17.145 0.648 19.599 1.00 87.75 155 ASP A N 1
ATOM 1155 C CA . ASP A 1 155 ? -16.531 -0.623 19.991 1.00 87.75 155 ASP A CA 1
ATOM 1156 C C . ASP A 1 155 ? -15.180 -0.895 19.302 1.00 87.75 155 ASP A C 1
ATOM 1158 O O . ASP A 1 155 ? -14.415 -1.751 19.753 1.00 87.75 155 ASP A O 1
ATOM 1162 N N . ARG A 1 156 ? -14.830 -0.166 18.232 1.00 93.56 156 ARG A N 1
ATOM 1163 C CA . ARG A 1 156 ? -13.599 -0.426 17.455 1.00 93.56 156 ARG A CA 1
ATOM 1164 C C . ARG A 1 156 ? -12.309 -0.193 18.248 1.00 93.56 156 ARG A C 1
ATOM 1166 O O . ARG A 1 156 ? -11.407 -1.020 18.107 1.00 93.56 156 ARG A O 1
ATOM 1173 N N . PRO A 1 157 ? -12.159 0.868 19.071 1.00 94.12 157 PRO A N 1
ATOM 1174 C CA . PRO A 1 157 ? -10.975 1.035 19.916 1.00 94.12 157 PRO A CA 1
ATOM 1175 C C . PRO A 1 157 ? -10.809 -0.118 20.900 1.00 94.12 157 PRO A C 1
ATOM 1177 O O . PRO A 1 157 ? -9.708 -0.642 21.059 1.00 94.12 157 PRO A O 1
ATOM 1180 N N . THR A 1 158 ? -11.914 -0.533 21.524 1.00 93.75 158 THR A N 1
ATOM 1181 C CA . THR A 1 158 ? -11.947 -1.637 22.486 1.00 93.75 158 THR A CA 1
ATOM 1182 C C . THR A 1 158 ? -11.561 -2.949 21.814 1.00 93.75 158 THR A C 1
ATOM 1184 O O . THR A 1 158 ? -10.719 -3.683 22.329 1.00 93.75 158 THR A O 1
ATOM 1187 N N . GLU A 1 159 ? -12.105 -3.224 20.629 1.00 95.31 159 GLU A N 1
ATOM 1188 C CA . GLU A 1 159 ? -11.771 -4.422 19.863 1.00 95.31 159 GLU A CA 1
ATOM 1189 C C . GLU A 1 159 ? -10.317 -4.402 19.368 1.00 95.31 159 GLU A C 1
ATOM 1191 O O . GLU A 1 159 ? -9.608 -5.401 19.488 1.00 95.31 159 GLU A O 1
ATOM 1196 N N . ALA A 1 160 ? -9.820 -3.259 18.888 1.00 96.12 160 ALA A N 1
ATOM 1197 C CA . ALA A 1 160 ? -8.419 -3.102 18.505 1.00 96.12 160 ALA A CA 1
ATOM 1198 C C . ALA A 1 160 ? -7.469 -3.334 19.691 1.00 96.12 160 ALA A C 1
ATOM 1200 O O . ALA A 1 160 ? -6.450 -4.012 19.531 1.00 96.12 160 ALA A O 1
ATOM 1201 N N . ALA A 1 161 ? -7.812 -2.829 20.880 1.00 95.50 161 ALA A N 1
ATOM 1202 C CA . ALA A 1 161 ? -7.063 -3.077 22.108 1.00 95.50 161 ALA A CA 1
ATOM 1203 C C . ALA A 1 161 ? -7.096 -4.563 22.499 1.00 95.50 161 ALA A C 1
ATOM 1205 O O . ALA A 1 161 ? -6.044 -5.152 22.735 1.00 95.50 161 ALA A O 1
ATOM 1206 N N . ARG A 1 162 ? -8.271 -5.204 22.455 1.00 96.19 162 ARG A N 1
ATOM 1207 C CA . ARG A 1 162 ? -8.429 -6.640 22.732 1.00 96.19 162 ARG A CA 1
ATOM 1208 C C . ARG A 1 162 ? -7.582 -7.502 21.792 1.00 96.19 162 ARG A C 1
ATOM 1210 O O . ARG A 1 162 ? -6.919 -8.442 22.230 1.00 96.19 162 ARG A O 1
ATOM 1217 N N . LEU A 1 163 ? -7.596 -7.192 20.495 1.00 96.38 163 LEU A N 1
ATOM 1218 C CA . LEU A 1 163 ? -6.803 -7.892 19.482 1.00 96.38 163 LEU A CA 1
ATOM 1219 C C . LEU A 1 163 ? -5.297 -7.638 19.634 1.00 96.38 163 LEU A C 1
ATOM 1221 O O . LEU A 1 163 ? -4.497 -8.535 19.348 1.00 96.38 163 LEU A O 1
ATOM 1225 N N . PHE A 1 164 ? -4.909 -6.446 20.093 1.00 96.06 164 PHE A N 1
ATOM 1226 C CA . PHE A 1 164 ? -3.533 -6.132 20.462 1.00 96.06 164 PHE A CA 1
ATOM 1227 C C . PHE A 1 164 ? -3.082 -6.938 21.685 1.00 96.06 164 PHE A C 1
ATOM 1229 O O . PHE A 1 164 ? -2.033 -7.575 21.621 1.00 96.06 164 PHE A O 1
ATOM 1236 N N . ASP A 1 165 ? -3.872 -6.992 22.755 1.00 94.44 165 ASP A N 1
ATOM 1237 C CA . ASP A 1 165 ? -3.528 -7.727 23.980 1.00 94.44 165 ASP A CA 1
ATOM 1238 C C . ASP A 1 165 ? -3.423 -9.237 23.730 1.00 94.44 165 ASP A C 1
ATOM 1240 O O . ASP A 1 165 ? -2.540 -9.909 24.263 1.00 94.44 165 ASP A O 1
ATOM 1244 N N . ALA A 1 166 ? -4.261 -9.769 22.835 1.00 96.00 166 ALA A N 1
ATOM 1245 C CA . ALA A 1 166 ? -4.184 -11.158 22.393 1.00 96.00 166 ALA A CA 1
ATOM 1246 C C . ALA A 1 166 ? -2.902 -11.483 21.599 1.00 96.00 166 ALA A C 1
ATOM 1248 O O . ALA A 1 166 ? -2.587 -12.660 21.415 1.00 96.00 166 ALA A O 1
ATOM 1249 N N . GLN A 1 167 ? -2.176 -10.468 21.103 1.00 95.75 167 GLN A N 1
ATOM 1250 C CA . GLN A 1 167 ? -0.935 -10.611 20.328 1.00 95.75 167 GLN A CA 1
ATOM 1251 C C . GLN A 1 167 ? -1.054 -11.618 19.166 1.00 95.75 167 GLN A C 1
ATOM 1253 O O . GLN A 1 167 ? -0.116 -12.365 18.859 1.00 95.75 167 GLN A O 1
ATOM 1258 N N . GLY A 1 168 ? -2.228 -11.626 18.520 1.00 94.19 168 GLY A N 1
ATOM 1259 C CA . GLY A 1 168 ? -2.523 -12.460 17.357 1.00 94.19 168 GLY A CA 1
ATOM 1260 C C . GLY A 1 168 ? -1.617 -12.143 16.166 1.00 94.19 168 GLY A C 1
ATOM 1261 O O . GLY A 1 168 ? -0.987 -11.089 16.103 1.00 94.19 168 GLY A O 1
ATOM 1262 N N . THR A 1 169 ? -1.548 -13.057 15.201 1.00 95.81 169 THR A N 1
ATOM 1263 C CA . THR A 1 169 ? -0.711 -12.892 14.003 1.00 95.81 169 THR A CA 1
ATOM 1264 C C . THR A 1 169 ? -1.560 -12.548 12.787 1.00 95.81 169 THR A C 1
ATOM 1266 O O . THR A 1 169 ? -2.516 -13.267 12.495 1.00 95.81 169 THR A O 1
ATOM 1269 N N . TYR A 1 170 ? -1.163 -11.516 12.042 1.00 96.56 170 TYR A N 1
ATOM 1270 C CA . TYR A 1 170 ? -1.916 -10.973 10.905 1.00 96.56 170 TYR A CA 1
ATOM 1271 C C . TYR A 1 170 ? -1.059 -11.022 9.646 1.00 96.56 170 TYR A C 1
ATOM 1273 O O . TYR A 1 170 ? -0.433 -10.042 9.246 1.00 96.56 170 TYR A O 1
ATOM 1281 N N . ARG A 1 171 ? -0.987 -12.201 9.023 1.00 95.56 171 ARG A N 1
ATOM 1282 C CA . ARG A 1 171 ? -0.077 -12.492 7.904 1.00 95.56 171 ARG A CA 1
ATOM 1283 C C . ARG A 1 171 ? -0.266 -11.585 6.690 1.00 95.56 171 ARG A C 1
ATOM 1285 O O . ARG A 1 171 ? 0.656 -11.464 5.889 1.00 95.56 171 ARG A O 1
ATOM 1292 N N . ARG A 1 172 ? -1.423 -10.946 6.532 1.00 95.31 172 ARG A N 1
ATOM 1293 C CA . ARG A 1 172 ? -1.691 -9.964 5.468 1.00 95.31 172 ARG A CA 1
ATOM 1294 C C . ARG A 1 172 ? -1.524 -8.509 5.939 1.00 95.31 172 ARG A C 1
ATOM 1296 O O . ARG A 1 172 ? -1.926 -7.590 5.230 1.00 95.31 172 ARG A O 1
ATOM 1303 N N . GLY A 1 173 ? -0.887 -8.300 7.090 1.00 95.81 173 GLY A N 1
ATOM 1304 C CA . GLY A 1 173 ? -0.448 -7.004 7.598 1.00 95.81 173 GLY A CA 1
ATOM 1305 C C . GLY A 1 173 ? -1.582 -6.146 8.152 1.00 95.81 173 GLY A C 1
ATOM 1306 O O . GLY A 1 173 ? -2.589 -6.653 8.652 1.00 95.81 173 GLY A O 1
ATOM 1307 N N . CYS A 1 174 ? -1.417 -4.826 8.043 1.00 97.00 174 CYS A N 1
ATOM 1308 C CA . CYS A 1 174 ? -2.350 -3.831 8.572 1.00 97.00 174 CYS A CA 1
ATOM 1309 C C . CYS A 1 174 ? -3.799 -4.026 8.117 1.00 97.00 174 CYS A C 1
ATOM 1311 O O . CYS A 1 174 ? -4.718 -3.874 8.918 1.00 97.00 174 CYS A O 1
ATOM 1313 N N . SER A 1 175 ? -4.022 -4.394 6.853 1.00 97.25 175 SER A N 1
ATOM 1314 C CA . SER A 1 175 ? -5.379 -4.526 6.316 1.00 97.25 175 SER A CA 1
ATOM 1315 C C . SER A 1 175 ? -6.145 -5.680 6.956 1.00 97.25 175 SER A C 1
ATOM 1317 O O . SER A 1 175 ? -7.325 -5.538 7.248 1.00 97.25 175 SER A O 1
ATOM 1319 N N . GLU A 1 176 ? -5.481 -6.803 7.238 1.00 97.75 176 GLU A N 1
ATOM 1320 C CA . GLU A 1 176 ? -6.124 -7.940 7.908 1.00 97.75 176 GLU A CA 1
ATOM 1321 C C . GLU A 1 176 ? -6.448 -7.640 9.365 1.00 97.75 176 GLU A C 1
ATOM 1323 O O . GLU A 1 176 ? -7.522 -8.010 9.830 1.00 97.75 176 GLU A O 1
ATOM 1328 N N . PHE A 1 177 ? -5.564 -6.917 10.056 1.00 98.06 177 PHE A N 1
ATOM 1329 C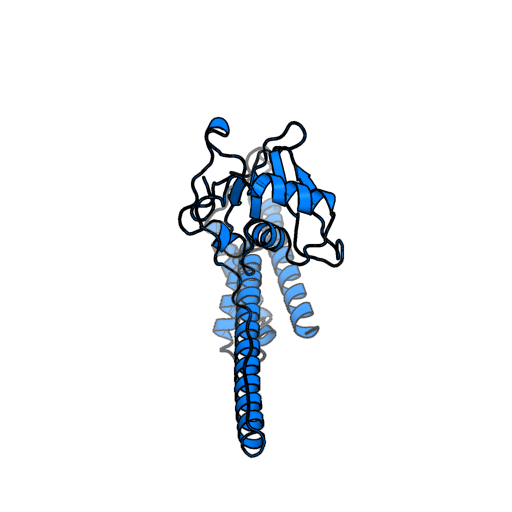 CA . PHE A 1 177 ? -5.847 -6.426 11.400 1.00 98.06 177 PHE A CA 1
ATOM 1330 C C . PHE A 1 177 ? -7.076 -5.511 11.420 1.00 98.06 177 PHE A C 1
ATOM 1332 O O . PHE A 1 177 ? -7.998 -5.740 12.197 1.00 98.06 177 PHE A O 1
ATOM 1339 N N . VAL A 1 178 ? -7.140 -4.526 10.521 1.00 97.50 178 VAL A N 1
ATOM 1340 C CA . VAL A 1 178 ? -8.287 -3.609 10.443 1.00 97.50 178 VAL A CA 1
ATOM 1341 C C . VAL A 1 178 ? -9.575 -4.344 10.059 1.00 97.50 178 VAL A C 1
ATOM 1343 O O . VAL A 1 178 ? -10.610 -4.093 10.667 1.00 97.50 178 VAL A O 1
ATOM 1346 N N . CYS A 1 179 ? -9.534 -5.297 9.123 1.00 97.12 179 CYS A N 1
ATOM 1347 C CA . CYS A 1 179 ? -10.714 -6.105 8.789 1.00 97.12 179 CYS A CA 1
ATOM 1348 C C . CYS A 1 179 ? -11.205 -6.933 9.985 1.00 97.12 179 CYS A C 1
ATOM 1350 O O . CYS A 1 179 ? -12.413 -7.068 10.167 1.00 97.12 179 CYS A O 1
ATOM 1352 N N . ALA A 1 180 ? -10.288 -7.451 10.812 1.00 96.50 180 ALA A N 1
ATOM 1353 C CA . ALA A 1 180 ? -10.637 -8.163 12.038 1.00 96.50 180 ALA A CA 1
ATOM 1354 C C . ALA A 1 180 ? -11.315 -7.239 13.060 1.00 96.50 180 ALA A C 1
ATOM 1356 O O . ALA A 1 180 ? -12.345 -7.619 13.607 1.00 96.50 180 ALA A O 1
ATOM 1357 N N . VAL A 1 181 ? -10.802 -6.016 13.248 1.00 96.50 181 VAL A N 1
ATOM 1358 C CA . VAL A 1 181 ? -11.433 -4.995 14.108 1.00 96.50 181 VAL A CA 1
ATOM 1359 C C . VAL A 1 181 ? -12.836 -4.631 13.615 1.00 96.50 181 VAL A C 1
ATOM 1361 O O . VAL A 1 181 ? -13.753 -4.470 14.412 1.00 96.50 181 VAL A O 1
ATOM 1364 N N . LEU A 1 182 ? -13.016 -4.513 12.299 1.00 95.19 182 LEU A N 1
ATOM 1365 C CA . LEU A 1 182 ? -14.295 -4.157 11.679 1.00 95.19 182 LEU A CA 1
ATOM 1366 C C . LEU A 1 182 ? -15.282 -5.334 11.578 1.00 95.19 182 LEU A C 1
ATOM 1368 O O . LEU A 1 182 ? -16.444 -5.120 11.240 1.00 95.19 182 LEU A O 1
ATOM 1372 N N . GLY A 1 183 ? -14.838 -6.572 11.820 1.00 94.56 183 GLY A N 1
ATOM 1373 C CA . GLY A 1 183 ? -15.665 -7.769 11.657 1.00 94.56 183 GLY A CA 1
ATOM 1374 C C . GLY A 1 183 ? -16.077 -8.057 10.206 1.00 94.56 183 GLY A C 1
ATOM 1375 O O . GLY A 1 183 ? -17.137 -8.640 9.978 1.00 94.56 183 GLY A O 1
ATOM 1376 N N . ILE A 1 184 ? -15.265 -7.651 9.222 1.00 94.38 184 ILE A N 1
ATOM 1377 C CA . ILE A 1 184 ? -15.555 -7.808 7.786 1.00 94.38 184 ILE A CA 1
ATOM 1378 C C . ILE A 1 184 ? -14.628 -8.819 7.102 1.00 94.38 184 ILE A C 1
ATOM 1380 O O . ILE A 1 184 ? -13.585 -9.216 7.626 1.00 94.38 184 ILE A O 1
ATOM 1384 N N . ALA A 1 185 ? -15.011 -9.234 5.891 1.00 95.81 185 ALA A N 1
ATOM 1385 C CA . ALA A 1 185 ? -14.126 -9.992 5.015 1.00 95.81 185 ALA A CA 1
ATOM 1386 C C . ALA A 1 185 ? -12.879 -9.170 4.650 1.00 95.81 185 ALA A C 1
ATOM 1388 O O . ALA A 1 185 ? -12.894 -7.944 4.682 1.00 95.81 185 ALA A O 1
ATOM 1389 N N . TYR A 1 186 ? -11.794 -9.860 4.291 1.00 96.75 186 TYR A N 1
ATOM 1390 C CA . TYR A 1 186 ? -10.541 -9.192 3.956 1.00 96.75 186 TYR A CA 1
ATOM 1391 C C . TYR A 1 186 ? -10.698 -8.242 2.767 1.00 96.75 186 TYR A C 1
ATOM 1393 O O . TYR A 1 186 ? -11.083 -8.660 1.675 1.00 96.75 186 TYR A O 1
ATOM 1401 N N . GLU A 1 187 ? -10.261 -7.008 2.978 1.00 96.56 187 GLU A N 1
ATOM 1402 C CA . GLU A 1 187 ? -10.076 -5.984 1.963 1.00 96.56 187 GLU A CA 1
ATOM 1403 C C . GLU A 1 187 ? -8.659 -5.403 2.075 1.00 96.56 187 GLU A C 1
ATOM 1405 O O . GLU A 1 187 ? -8.006 -5.471 3.118 1.00 96.56 187 GLU A O 1
ATOM 1410 N N . GLN A 1 188 ? -8.157 -4.840 0.981 1.00 96.38 188 GLN A N 1
ATOM 1411 C CA . GLN A 1 188 ? -6.839 -4.202 0.923 1.00 96.38 188 GLN A CA 1
ATOM 1412 C C . GLN A 1 188 ? -6.896 -2.758 1.445 1.00 96.38 188 GLN A C 1
ATOM 1414 O O . GLN A 1 188 ? -7.917 -2.085 1.339 1.00 96.38 188 GLN A O 1
ATOM 1419 N N . ALA A 1 189 ? -5.773 -2.251 1.967 1.00 96.69 189 ALA A N 1
ATOM 1420 C CA . ALA A 1 189 ? -5.675 -0.920 2.579 1.00 96.69 189 ALA A CA 1
ATOM 1421 C C . ALA A 1 189 ? -6.277 0.216 1.732 1.00 96.69 189 ALA A C 1
ATOM 1423 O O . ALA A 1 189 ? -6.963 1.080 2.267 1.00 96.69 189 ALA A O 1
ATOM 1424 N N . ASN A 1 190 ? -6.052 0.214 0.414 1.00 96.69 190 ASN A N 1
ATOM 1425 C CA . ASN A 1 190 ? -6.588 1.258 -0.464 1.00 96.69 190 ASN A CA 1
ATOM 1426 C C . ASN A 1 190 ? -8.126 1.241 -0.522 1.00 96.69 190 ASN A C 1
ATOM 1428 O O . ASN A 1 190 ? -8.723 2.313 -0.571 1.00 96.69 190 ASN A O 1
ATOM 1432 N N . ASP A 1 191 ? -8.743 0.058 -0.475 1.00 96.62 191 ASP A N 1
ATOM 1433 C CA . ASP A 1 191 ? -10.201 -0.104 -0.515 1.00 96.62 191 ASP A CA 1
ATOM 1434 C C . ASP A 1 191 ? -10.814 0.275 0.837 1.00 96.62 191 ASP A C 1
ATOM 1436 O O . ASP A 1 191 ? -11.844 0.946 0.889 1.00 96.62 191 ASP A O 1
ATOM 1440 N N . LEU A 1 192 ? -10.136 -0.074 1.937 1.00 96.81 192 LEU A N 1
ATOM 1441 C CA . LEU A 1 192 ? -10.515 0.325 3.297 1.00 96.81 192 LEU A CA 1
ATOM 1442 C C . LEU A 1 192 ? -10.457 1.846 3.504 1.00 96.81 192 LEU A C 1
ATOM 1444 O O . LEU A 1 192 ? -11.233 2.380 4.292 1.00 96.81 192 LEU A O 1
ATOM 1448 N N . MET A 1 193 ? -9.572 2.561 2.803 1.00 97.62 193 MET A N 1
ATOM 1449 C CA . MET A 1 193 ? -9.536 4.032 2.810 1.00 97.62 193 MET A CA 1
ATOM 1450 C C . MET A 1 193 ? -10.675 4.669 1.992 1.00 97.62 193 MET A C 1
ATOM 1452 O O . MET A 1 193 ? -10.990 5.845 2.189 1.00 97.62 193 MET A O 1
ATOM 1456 N N . GLY A 1 194 ? -11.306 3.898 1.103 1.00 96.25 194 GLY A N 1
ATOM 1457 C CA . GLY A 1 194 ? -12.351 4.355 0.191 1.00 96.25 194 GLY A CA 1
ATOM 1458 C C . GLY A 1 194 ? -11.843 5.298 -0.903 1.00 96.25 194 GLY A C 1
ATOM 1459 O O . GLY A 1 194 ? -10.634 5.433 -1.132 1.00 96.25 194 GLY A O 1
ATOM 1460 N N . ASP A 1 195 ? -12.773 5.926 -1.615 1.00 96.12 195 ASP A N 1
ATOM 1461 C CA . ASP A 1 195 ? -12.467 6.675 -2.837 1.00 96.12 195 ASP A CA 1
ATOM 1462 C C . ASP A 1 195 ? -11.877 8.058 -2.554 1.00 96.12 195 ASP A C 1
ATOM 1464 O O . ASP A 1 195 ? -10.875 8.409 -3.181 1.00 96.12 195 ASP A O 1
ATOM 1468 N N . ASP A 1 196 ? -12.411 8.769 -1.555 1.00 96.50 196 ASP A N 1
ATOM 1469 C CA . ASP A 1 196 ? -12.063 10.164 -1.242 1.00 96.50 196 ASP A CA 1
ATOM 1470 C C . ASP A 1 196 ? -11.661 10.371 0.235 1.00 96.50 196 ASP A C 1
ATOM 1472 O O . ASP A 1 196 ? -12.391 10.991 1.017 1.00 96.50 196 ASP A O 1
ATOM 1476 N N . PRO A 1 197 ? -10.532 9.787 0.682 1.00 96.75 197 PRO A N 1
ATOM 1477 C CA . PRO A 1 197 ? -10.085 9.931 2.061 1.00 96.75 197 PRO A CA 1
ATOM 1478 C C . PRO A 1 197 ? -9.645 11.374 2.357 1.00 96.75 197 PRO A C 1
ATOM 1480 O O . PRO A 1 197 ? -8.912 11.985 1.580 1.00 96.75 197 PRO A O 1
ATOM 1483 N N . GLN A 1 198 ? -10.042 11.901 3.513 1.00 97.38 198 GLN A N 1
ATOM 1484 C CA . GLN A 1 198 ? -9.827 13.307 3.876 1.00 97.38 198 GLN A CA 1
ATOM 1485 C C . GLN A 1 198 ? -8.514 13.488 4.642 1.00 97.38 198 GLN A C 1
ATOM 1487 O O . GLN A 1 198 ? -8.239 12.730 5.569 1.00 97.38 198 GLN A O 1
ATOM 1492 N N . GLU A 1 199 ? -7.691 14.477 4.284 1.00 96.44 199 GLU A N 1
ATOM 1493 C CA . GLU A 1 199 ? -6.449 14.764 5.020 1.00 96.44 199 GLU A CA 1
ATOM 1494 C C . GLU A 1 199 ? -6.769 15.208 6.455 1.00 96.44 199 GLU A C 1
ATOM 1496 O O . GLU A 1 199 ? -7.601 16.086 6.680 1.00 96.44 199 GLU A O 1
ATOM 1501 N N . ILE A 1 200 ? -6.094 14.610 7.440 1.00 94.94 200 ILE A N 1
ATOM 1502 C CA . ILE A 1 200 ? -6.277 14.961 8.850 1.00 94.94 200 ILE A CA 1
ATOM 1503 C C . ILE A 1 200 ? -5.385 16.159 9.166 1.00 94.94 200 ILE A C 1
ATOM 1505 O O . ILE A 1 200 ? -4.183 16.017 9.392 1.00 94.94 200 ILE A O 1
ATOM 1509 N N . ILE A 1 201 ? -5.991 17.344 9.188 1.00 93.50 201 ILE A N 1
ATOM 1510 C CA . ILE A 1 201 ? -5.315 18.600 9.551 1.00 93.50 201 ILE A CA 1
ATOM 1511 C C . ILE A 1 201 ? -5.433 18.857 11.062 1.00 93.50 201 ILE A C 1
ATOM 1513 O O . ILE A 1 201 ? -4.517 19.401 11.676 1.00 93.50 201 ILE A O 1
ATOM 1517 N N . ASP A 1 202 ? -6.539 18.418 11.670 1.00 92.44 202 ASP A N 1
ATOM 1518 C CA . ASP A 1 202 ? -6.829 18.592 13.091 1.00 92.44 202 ASP A CA 1
ATOM 1519 C C . ASP A 1 202 ? -7.234 17.265 13.753 1.00 92.44 202 ASP A C 1
ATOM 1521 O O . ASP A 1 202 ? -8.352 16.771 13.601 1.00 92.44 202 ASP A O 1
ATOM 1525 N N . TRP A 1 203 ? -6.323 16.708 14.552 1.00 91.44 203 TRP A N 1
ATOM 1526 C CA . TRP A 1 203 ? -6.521 15.467 15.311 1.00 91.44 203 TRP A CA 1
ATOM 1527 C C . TRP A 1 203 ? -7.544 15.574 16.448 1.00 91.44 203 TRP A C 1
ATOM 1529 O O . TRP A 1 203 ? -7.861 14.566 17.082 1.00 91.44 203 TRP A O 1
ATOM 1539 N N . SER A 1 204 ? -8.035 16.771 16.767 1.00 90.69 204 SER A N 1
ATOM 1540 C CA . SER A 1 204 ? -9.146 16.933 17.706 1.00 90.69 204 SER A CA 1
ATOM 1541 C C . SER A 1 204 ? -10.489 16.515 17.094 1.00 90.69 204 SER A C 1
ATOM 1543 O O . SER A 1 204 ? -11.400 16.155 17.833 1.00 90.69 204 SER A O 1
ATOM 1545 N N . THR A 1 205 ? -10.579 16.481 15.759 1.00 91.19 205 THR A N 1
ATOM 1546 C CA . THR A 1 205 ? -11.801 16.145 15.006 1.00 91.19 205 THR A CA 1
ATOM 1547 C C . THR A 1 205 ? -11.945 14.657 14.673 1.00 91.19 205 THR A C 1
ATOM 1549 O O . THR A 1 205 ? -12.953 14.242 14.101 1.00 91.19 205 THR A O 1
ATOM 1552 N N . VAL A 1 206 ? -10.938 13.845 15.006 1.00 93.56 206 VAL A N 1
ATOM 1553 C CA . VAL A 1 206 ? -10.918 12.408 14.709 1.00 93.56 206 VAL A CA 1
ATOM 1554 C C . VAL A 1 206 ? -11.446 11.633 15.913 1.00 93.56 206 VAL A C 1
ATOM 1556 O O . VAL A 1 206 ? -10.892 11.734 17.011 1.00 93.56 206 VAL A O 1
ATOM 1559 N N . THR A 1 207 ? -12.493 10.838 15.704 1.00 93.94 207 THR A N 1
ATOM 1560 C CA . THR A 1 207 ? -13.099 10.009 16.754 1.00 93.94 207 THR A CA 1
ATOM 1561 C C . THR A 1 207 ? -12.278 8.730 16.968 1.00 93.94 207 THR A C 1
ATOM 1563 O O . THR A 1 207 ? -11.899 8.081 15.987 1.00 93.94 207 THR A O 1
ATOM 1566 N N . PRO A 1 208 ? -11.989 8.315 18.219 1.00 95.06 208 PRO A N 1
ATOM 1567 C CA . PRO A 1 208 ? -11.456 6.981 18.490 1.00 95.06 208 PRO A CA 1
ATOM 1568 C C . PRO A 1 208 ? -12.291 5.896 17.796 1.00 95.06 208 PRO A C 1
ATOM 1570 O O . PRO A 1 208 ? -13.510 5.871 17.905 1.00 95.06 208 PRO A O 1
ATOM 1573 N N . GLY A 1 209 ? -11.629 5.001 17.067 1.00 95.19 209 GLY A N 1
ATOM 1574 C CA . GLY A 1 209 ? -12.247 3.930 16.281 1.00 95.19 209 GLY A CA 1
ATOM 1575 C C . GLY A 1 209 ? -12.262 4.221 14.785 1.00 95.19 209 GLY A C 1
ATOM 1576 O O . GLY A 1 209 ? -12.476 3.307 13.982 1.00 95.19 209 GLY A O 1
ATOM 1577 N N . ALA A 1 210 ? -11.979 5.465 14.397 1.00 96.44 210 ALA A N 1
ATOM 1578 C CA . ALA A 1 210 ? -11.792 5.839 13.009 1.00 96.44 210 ALA A CA 1
ATOM 1579 C C . ALA A 1 210 ? -10.646 5.050 12.361 1.00 96.44 210 ALA A C 1
ATOM 1581 O O . ALA A 1 210 ? -9.571 4.856 12.947 1.00 96.44 210 ALA A O 1
ATOM 1582 N N . ILE A 1 211 ? -10.864 4.636 11.112 1.00 97.19 211 ILE A N 1
ATOM 1583 C CA . ILE A 1 211 ? -9.811 4.054 10.285 1.00 97.19 211 ILE A CA 1
ATOM 1584 C C . ILE A 1 211 ? -9.028 5.182 9.621 1.00 97.19 211 ILE A C 1
ATOM 1586 O O . ILE A 1 211 ? -9.581 5.990 8.872 1.00 97.19 211 ILE A O 1
ATOM 1590 N N . VAL A 1 212 ? -7.726 5.221 9.894 1.00 97.31 212 VAL A N 1
ATOM 1591 C CA . VAL A 1 212 ? -6.807 6.251 9.398 1.00 97.31 212 VAL A CA 1
ATOM 1592 C C . VAL A 1 212 ? -5.614 5.618 8.696 1.00 97.31 212 VAL A C 1
ATOM 1594 O O . VAL A 1 212 ? -5.177 4.520 9.049 1.00 97.31 212 VAL A O 1
ATOM 1597 N N . GLY A 1 213 ? -5.055 6.304 7.707 1.00 96.31 213 GLY A N 1
ATOM 1598 C CA . GLY A 1 213 ? -3.977 5.748 6.901 1.00 96.31 213 GLY A CA 1
ATOM 1599 C C . GLY A 1 213 ? -3.622 6.596 5.692 1.00 96.31 213 GLY A C 1
ATOM 1600 O O . GLY A 1 213 ? -3.804 7.810 5.695 1.00 96.31 213 GLY A O 1
ATOM 1601 N N . TRP A 1 214 ? -3.106 5.957 4.648 1.00 96.00 214 TRP A N 1
ATOM 1602 C CA . TRP A 1 214 ? -2.812 6.606 3.371 1.00 96.00 214 TRP A CA 1
ATOM 1603 C C . TRP A 1 214 ? -2.954 5.617 2.218 1.00 96.00 214 TRP A C 1
ATOM 1605 O O . TRP A 1 214 ? -2.660 4.425 2.349 1.00 96.00 214 TRP A O 1
ATOM 1615 N N . LYS A 1 215 ? -3.362 6.125 1.054 1.00 94.88 215 LYS A N 1
ATOM 1616 C CA . LYS A 1 215 ? -3.379 5.353 -0.193 1.00 94.88 215 LYS A CA 1
ATOM 1617 C C . LYS A 1 215 ? -1.998 5.380 -0.843 1.00 94.88 215 LYS A C 1
ATOM 1619 O O . LYS A 1 215 ? -1.232 6.329 -0.677 1.00 94.88 215 LYS A O 1
ATOM 1624 N N . LYS A 1 216 ? -1.679 4.341 -1.614 1.00 92.69 216 LYS A N 1
ATOM 1625 C CA . LYS A 1 216 ? -0.473 4.302 -2.452 1.00 92.69 216 LYS A CA 1
ATOM 1626 C C . LYS A 1 216 ? -0.823 3.858 -3.867 1.00 92.69 216 LYS A C 1
ATOM 1628 O O . LYS A 1 216 ? -1.306 2.745 -4.066 1.00 92.69 216 LYS A O 1
ATOM 1633 N N . THR A 1 217 ? -0.541 4.706 -4.853 1.00 89.19 217 THR A N 1
ATOM 1634 C CA . THR A 1 217 ? -0.696 4.355 -6.271 1.00 89.19 217 THR A CA 1
ATOM 1635 C C . THR A 1 217 ? 0.295 3.252 -6.640 1.00 89.19 217 THR A C 1
ATOM 1637 O O . THR A 1 217 ? 1.478 3.341 -6.316 1.00 89.19 217 THR A O 1
ATOM 1640 N N . GLY A 1 218 ? -0.185 2.185 -7.283 1.00 83.31 218 GLY A N 1
ATOM 1641 C CA . GLY A 1 218 ? 0.661 1.066 -7.720 1.00 83.31 218 GLY A CA 1
ATOM 1642 C C . GLY A 1 218 ? 1.161 0.141 -6.601 1.00 83.31 218 GLY A C 1
ATOM 1643 O O . GLY A 1 218 ? 2.001 -0.721 -6.855 1.00 83.31 218 GLY A O 1
ATOM 1644 N N . GLY A 1 219 ? 0.658 0.275 -5.370 1.00 86.56 219 GLY A N 1
ATOM 1645 C CA . GLY A 1 219 ? 1.045 -0.582 -4.250 1.00 86.56 219 GLY A CA 1
ATOM 1646 C C . GLY A 1 219 ? -0.027 -0.684 -3.173 1.00 86.56 219 GLY A C 1
ATOM 1647 O O . GLY A 1 219 ? -1.148 -0.210 -3.341 1.00 86.56 219 GLY A O 1
ATOM 1648 N N . SER A 1 220 ? 0.336 -1.306 -2.054 1.00 84.31 220 SER A N 1
ATOM 1649 C CA . SER A 1 220 ? -0.510 -1.333 -0.864 1.00 84.31 220 SER A CA 1
ATOM 1650 C C . SER A 1 220 ? -0.347 -0.022 -0.101 1.00 84.31 220 SER A C 1
ATOM 1652 O O . SER A 1 220 ? 0.779 0.384 0.203 1.00 84.31 220 SER A O 1
ATOM 1654 N N . GLY A 1 221 ? -1.464 0.650 0.173 1.00 93.62 221 GLY A N 1
ATOM 1655 C CA . GLY A 1 221 ? -1.523 1.713 1.172 1.00 93.62 221 GLY A CA 1
ATOM 1656 C C . GLY A 1 221 ? -1.271 1.182 2.584 1.00 93.62 221 GLY A C 1
ATOM 1657 O O . GLY A 1 221 ? -0.877 0.029 2.776 1.00 93.62 221 GLY A O 1
ATOM 1658 N N . HIS A 1 222 ? -1.538 2.017 3.577 1.00 96.44 222 HIS A N 1
ATOM 1659 C CA . HIS A 1 222 ? -1.507 1.632 4.986 1.00 96.44 222 HIS A CA 1
ATOM 1660 C C . HIS A 1 222 ? -2.808 2.028 5.657 1.00 96.44 222 HIS A C 1
ATOM 1662 O O . HIS A 1 222 ? -3.394 3.047 5.298 1.00 96.44 222 HIS A O 1
ATOM 1668 N N . VAL A 1 223 ? -3.233 1.237 6.636 1.00 97.25 223 VAL A N 1
ATOM 1669 C CA . VAL A 1 223 ? -4.405 1.515 7.469 1.00 97.25 223 VAL A CA 1
ATOM 1670 C C . VAL A 1 223 ? -4.100 1.181 8.920 1.00 97.25 223 VAL A C 1
ATOM 1672 O O . VAL A 1 223 ? -3.295 0.305 9.220 1.00 97.25 223 VAL A O 1
ATOM 1675 N N . SER A 1 224 ? -4.751 1.881 9.831 1.00 97.56 224 SER A N 1
ATOM 1676 C CA . SER A 1 224 ? -4.627 1.680 11.268 1.00 97.56 224 SER A CA 1
ATOM 1677 C C . SER A 1 224 ? -5.891 2.143 11.970 1.00 97.56 224 SER A C 1
ATOM 1679 O O . SER A 1 224 ? -6.686 2.891 11.397 1.00 97.56 224 SER A O 1
ATOM 1681 N N . VAL A 1 225 ? -6.069 1.696 13.208 1.00 97.31 225 VAL A N 1
ATOM 1682 C CA . VAL A 1 225 ? -7.173 2.145 14.057 1.00 97.31 225 VAL A CA 1
ATOM 1683 C C . VAL A 1 225 ? -6.669 3.286 14.926 1.00 97.31 225 VAL A C 1
ATOM 1685 O O . VAL A 1 225 ? -5.675 3.130 15.642 1.00 97.31 225 VAL A O 1
ATOM 1688 N N . TYR A 1 226 ? -7.340 4.433 14.858 1.00 96.56 226 TYR A N 1
ATOM 1689 C CA . TYR A 1 226 ? -7.094 5.547 15.766 1.00 96.56 226 TYR A CA 1
ATOM 1690 C C . TYR A 1 226 ? -7.684 5.219 17.140 1.00 96.56 226 TYR A C 1
ATOM 1692 O O . TYR A 1 226 ? -8.881 4.981 17.241 1.00 96.56 226 TYR A O 1
ATOM 1700 N N . VAL A 1 227 ? -6.869 5.182 18.195 1.00 94.75 227 VAL A N 1
ATOM 1701 C CA . VAL A 1 227 ? -7.331 4.829 19.555 1.00 94.75 227 VAL A CA 1
ATOM 1702 C C . VAL A 1 227 ? -7.182 5.969 20.558 1.00 94.75 227 VAL A C 1
ATOM 1704 O O . VAL A 1 227 ? -7.973 6.034 21.491 1.00 94.75 227 VAL A O 1
ATOM 1707 N N . LYS A 1 228 ? -6.211 6.874 20.345 1.00 89.81 228 LYS A N 1
ATOM 1708 C CA . LYS A 1 228 ? -5.912 8.046 21.194 1.00 89.81 228 LYS A CA 1
ATOM 1709 C C . LYS A 1 228 ? -6.112 7.782 22.692 1.00 89.81 228 LYS A C 1
ATOM 1711 O O . LYS A 1 228 ? -6.908 8.448 23.353 1.00 89.81 228 LYS A O 1
ATOM 1716 N N . ASP A 1 229 ? -5.374 6.814 23.221 1.00 84.44 229 ASP A N 1
ATOM 1717 C CA . ASP A 1 229 ? -5.345 6.533 24.653 1.00 84.44 229 ASP A CA 1
ATOM 1718 C C . ASP A 1 229 ? -4.069 7.087 25.305 1.00 84.44 229 ASP A C 1
ATOM 1720 O O . ASP A 1 229 ? -3.212 7.678 24.648 1.00 84.44 229 ASP A O 1
ATOM 1724 N N . GLY A 1 230 ? -3.935 6.925 26.625 1.00 80.31 230 GLY A N 1
ATOM 1725 C CA . GLY A 1 230 ? -2.768 7.411 27.372 1.00 80.31 230 GLY A CA 1
ATOM 1726 C C . GLY A 1 230 ? -1.432 6.760 26.981 1.00 80.31 230 GLY A C 1
ATOM 1727 O O . GLY A 1 230 ? -0.391 7.188 27.474 1.00 80.31 230 GLY A O 1
ATOM 1728 N N . PHE A 1 231 ? -1.441 5.739 26.117 1.00 77.56 231 PHE A N 1
ATOM 1729 C CA . PHE A 1 231 ? -0.259 4.970 25.724 1.00 77.56 231 PHE A CA 1
ATOM 1730 C C . PHE A 1 231 ? 0.106 5.150 24.248 1.00 77.56 231 PHE A C 1
ATOM 1732 O O . PHE A 1 231 ? 1.281 5.049 23.882 1.00 77.56 231 PHE A O 1
ATOM 1739 N N . SER A 1 232 ? -0.897 5.349 23.393 1.00 84.00 232 SER A N 1
ATOM 1740 C CA . SER A 1 232 ? -0.757 5.291 21.945 1.00 84.00 232 SER A CA 1
ATOM 1741 C C . SER A 1 232 ? -1.841 6.055 21.202 1.00 84.00 232 SER A C 1
ATOM 1743 O O . SER A 1 232 ? -3.003 6.103 21.600 1.00 84.00 232 SER A O 1
ATOM 1745 N N . THR A 1 233 ? -1.467 6.574 20.040 1.00 88.75 233 THR A N 1
ATOM 1746 C CA . THR A 1 233 ? -2.399 7.203 19.104 1.00 88.75 233 THR A CA 1
ATOM 1747 C C . THR A 1 233 ? -3.027 6.170 18.165 1.00 88.75 233 THR A C 1
ATOM 1749 O O . THR A 1 233 ? -4.205 6.283 17.826 1.00 88.75 233 THR A O 1
ATOM 1752 N N . TYR A 1 234 ? -2.264 5.143 17.776 1.00 92.81 234 TYR A N 1
ATOM 1753 C CA . TYR A 1 234 ? -2.658 4.149 16.777 1.00 92.81 234 TYR A CA 1
ATOM 1754 C C . TYR A 1 234 ? -2.357 2.725 17.230 1.00 92.81 234 TYR A C 1
ATOM 1756 O O . TYR A 1 234 ? -1.355 2.477 17.911 1.00 92.81 234 TYR A O 1
ATOM 1764 N N . ILE A 1 235 ? -3.162 1.790 16.728 1.00 94.94 235 ILE A N 1
ATOM 1765 C CA . ILE A 1 235 ? -2.823 0.367 16.686 1.00 94.94 235 ILE A CA 1
ATOM 1766 C C . ILE A 1 235 ? -2.792 -0.082 15.223 1.00 94.94 235 ILE A C 1
ATOM 1768 O O . ILE A 1 235 ? -3.744 0.142 14.469 1.00 94.94 235 ILE A O 1
ATOM 1772 N N . ASP A 1 236 ? -1.685 -0.699 14.814 1.00 95.25 236 ASP A N 1
ATOM 1773 C CA . ASP A 1 236 ? -1.490 -1.221 13.461 1.00 95.25 236 ASP A CA 1
ATOM 1774 C C . ASP A 1 236 ? -0.678 -2.520 13.453 1.00 95.25 236 ASP A C 1
ATOM 1776 O O . ASP A 1 236 ? -0.198 -2.998 14.479 1.00 95.25 236 ASP A O 1
ATOM 1780 N N . VAL A 1 237 ? -0.505 -3.079 12.257 1.00 95.19 237 VAL A N 1
ATOM 1781 C CA . VAL A 1 237 ? 0.458 -4.146 11.972 1.00 95.19 237 VAL A CA 1
ATOM 1782 C C . VAL A 1 237 ? 1.348 -3.653 10.838 1.00 95.19 237 VAL A C 1
ATOM 1784 O O . VAL A 1 237 ? 0.829 -3.200 9.823 1.00 95.19 237 VAL A O 1
ATOM 1787 N N . ARG A 1 238 ? 2.677 -3.732 10.995 1.00 88.50 238 ARG A N 1
ATOM 1788 C CA . ARG A 1 238 ? 3.633 -3.059 10.094 1.00 88.50 238 ARG A CA 1
ATOM 1789 C C . ARG A 1 238 ? 3.445 -3.415 8.630 1.00 88.50 238 ARG A C 1
ATOM 1791 O O . ARG A 1 238 ? 3.238 -2.543 7.798 1.00 88.50 238 ARG A O 1
ATOM 1798 N N . GLU A 1 239 ? 3.603 -4.692 8.338 1.00 87.94 239 GLU A N 1
ATOM 1799 C CA . GLU A 1 239 ? 3.729 -5.228 6.995 1.00 87.94 239 GLU A CA 1
ATOM 1800 C C . GLU A 1 239 ? 3.134 -6.639 6.975 1.00 87.94 239 GLU A C 1
ATOM 1802 O O . GLU A 1 239 ? 2.994 -7.271 8.028 1.00 87.94 239 GLU A O 1
ATOM 1807 N N . PRO A 1 240 ? 2.757 -7.145 5.790 1.00 90.50 240 PRO A N 1
ATOM 1808 C CA . PRO A 1 240 ? 2.459 -8.557 5.611 1.00 90.50 240 PRO A CA 1
ATOM 1809 C C . PRO A 1 240 ? 3.631 -9.443 6.040 1.00 90.50 240 PRO A C 1
ATOM 1811 O O . PRO A 1 240 ? 4.786 -9.014 6.059 1.00 90.50 240 PRO A O 1
ATOM 1814 N N . ALA A 1 241 ? 3.328 -10.708 6.320 1.00 88.69 241 ALA A N 1
ATOM 1815 C CA . ALA A 1 241 ? 4.331 -11.696 6.675 1.00 88.69 241 ALA A CA 1
ATOM 1816 C C . ALA A 1 241 ? 5.420 -11.779 5.595 1.00 88.69 241 ALA A C 1
ATOM 1818 O O . ALA A 1 241 ? 5.137 -11.864 4.397 1.00 88.69 241 ALA A O 1
ATOM 1819 N N . SER A 1 242 ? 6.670 -11.781 6.041 1.00 91.06 242 SER A N 1
ATOM 1820 C CA . SER A 1 242 ? 7.866 -11.865 5.205 1.00 91.06 242 SER A CA 1
ATOM 1821 C C . SER A 1 242 ? 8.832 -12.912 5.760 1.00 91.06 242 SER A C 1
ATOM 1823 O O . SER A 1 242 ? 8.607 -13.477 6.829 1.00 91.06 242 SER A O 1
ATOM 1825 N N . SER A 1 243 ? 9.940 -13.170 5.061 1.00 86.44 243 SER A N 1
ATOM 1826 C CA . SER A 1 243 ? 11.008 -14.033 5.590 1.00 86.44 243 SER A CA 1
ATOM 1827 C C . SER A 1 243 ? 11.601 -13.503 6.898 1.00 86.44 243 SER A C 1
ATOM 1829 O O . SER A 1 243 ? 12.053 -14.289 7.725 1.00 86.44 243 SER A O 1
ATOM 1831 N N . ASN A 1 244 ? 11.597 -12.180 7.077 1.00 87.62 244 ASN A N 1
ATOM 1832 C CA . ASN A 1 244 ? 12.201 -11.509 8.228 1.00 87.62 244 ASN A CA 1
ATOM 1833 C C . ASN A 1 244 ? 11.208 -11.339 9.386 1.00 87.62 244 ASN A C 1
ATOM 1835 O O . ASN A 1 244 ? 11.626 -11.180 10.528 1.00 87.62 244 ASN A O 1
ATOM 1839 N N . ASP A 1 245 ? 9.909 -11.383 9.091 1.00 90.69 245 ASP A N 1
ATOM 1840 C CA . ASP A 1 245 ? 8.834 -11.381 10.079 1.00 90.69 245 ASP A CA 1
ATOM 1841 C C . ASP A 1 245 ? 7.683 -12.273 9.584 1.00 90.69 245 ASP A C 1
ATOM 1843 O O . ASP A 1 245 ? 6.766 -11.796 8.910 1.00 90.69 245 ASP A O 1
ATOM 1847 N N . PRO A 1 246 ? 7.728 -13.590 9.852 1.00 92.44 246 PRO A N 1
ATOM 1848 C CA . PRO A 1 246 ? 6.705 -14.518 9.374 1.00 92.44 246 PRO A CA 1
ATOM 1849 C C . PRO A 1 246 ? 5.387 -14.407 10.152 1.00 92.44 246 PRO A C 1
ATOM 1851 O O . PRO A 1 246 ? 4.371 -14.959 9.722 1.00 92.44 246 PRO A O 1
ATOM 1854 N N . ASN A 1 247 ? 5.396 -13.726 11.301 1.00 93.88 247 ASN A N 1
ATOM 1855 C CA . ASN A 1 247 ? 4.291 -13.680 12.251 1.00 93.88 247 ASN A CA 1
ATOM 1856 C C . ASN A 1 247 ? 4.064 -12.240 12.736 1.00 93.88 247 ASN A C 1
ATOM 1858 O O . ASN A 1 247 ? 4.189 -11.985 13.935 1.00 93.88 247 ASN A O 1
ATOM 1862 N N . PRO A 1 248 ? 3.718 -11.310 11.830 1.00 94.12 248 PRO A N 1
ATOM 1863 C CA . PRO A 1 248 ? 3.565 -9.906 12.176 1.00 94.12 248 PRO A CA 1
ATOM 1864 C C . PRO A 1 248 ? 2.425 -9.727 13.185 1.00 94.12 248 PRO A C 1
ATOM 1866 O O . PRO A 1 248 ? 1.325 -10.274 13.021 1.00 94.12 248 PRO A O 1
ATOM 1869 N N . LYS A 1 249 ? 2.709 -8.971 14.248 1.00 95.81 249 LYS A N 1
ATOM 1870 C CA . LYS A 1 249 ? 1.811 -8.741 15.388 1.00 95.81 249 LYS A CA 1
ATOM 1871 C C . LYS A 1 249 ? 1.360 -7.282 15.469 1.00 95.81 249 LYS A C 1
ATOM 1873 O O . LYS A 1 249 ? 2.079 -6.403 14.981 1.00 95.81 249 LYS A O 1
ATOM 1878 N N . PRO A 1 250 ? 0.204 -7.006 16.101 1.00 96.38 250 PRO A N 1
ATOM 1879 C CA . PRO A 1 250 ? -0.228 -5.650 16.381 1.00 96.38 250 PRO A CA 1
ATOM 1880 C C . PRO A 1 250 ? 0.774 -4.922 17.266 1.00 96.38 250 PRO A C 1
ATOM 1882 O O . PRO A 1 250 ? 1.336 -5.490 18.206 1.00 96.38 250 PRO A O 1
ATOM 1885 N N . ARG A 1 251 ? 0.957 -3.638 16.994 1.00 96.19 251 ARG A N 1
ATOM 1886 C CA . ARG A 1 251 ? 1.809 -2.742 17.770 1.00 96.19 251 ARG A CA 1
ATOM 1887 C C . ARG A 1 251 ? 1.087 -1.431 18.037 1.00 96.19 251 ARG A C 1
ATOM 1889 O O . ARG A 1 251 ? 0.188 -1.034 17.301 1.00 96.19 251 ARG A O 1
ATOM 1896 N N . ARG A 1 252 ? 1.536 -0.756 19.087 1.00 95.19 252 ARG A N 1
ATOM 1897 C CA . ARG A 1 252 ? 1.081 0.572 19.488 1.00 95.19 252 ARG A CA 1
ATOM 1898 C C . ARG A 1 252 ? 2.067 1.624 18.999 1.00 95.19 252 ARG A C 1
ATOM 1900 O O . ARG A 1 252 ? 3.278 1.443 19.125 1.00 95.19 252 ARG A O 1
ATOM 1907 N N . LEU A 1 253 ? 1.551 2.712 18.437 1.00 93.56 253 LEU A N 1
ATOM 1908 C CA . LEU A 1 253 ? 2.351 3.799 17.877 1.00 93.56 253 LEU A CA 1
ATOM 1909 C C . LEU A 1 253 ? 1.795 5.156 18.309 1.00 93.56 253 LEU A C 1
ATOM 1911 O O . LEU A 1 253 ? 0.585 5.351 18.372 1.00 93.56 253 LEU A O 1
ATOM 1915 N N . ASN A 1 254 ? 2.688 6.118 18.535 1.00 91.31 254 ASN A N 1
ATOM 1916 C CA . ASN A 1 254 ? 2.321 7.518 18.783 1.00 91.31 254 ASN A CA 1
ATOM 1917 C C . ASN A 1 254 ? 2.398 8.384 17.519 1.00 91.31 254 ASN A C 1
ATOM 1919 O O . ASN A 1 254 ? 1.738 9.417 17.430 1.00 91.31 254 ASN A O 1
ATOM 1923 N N . SER A 1 255 ? 3.189 7.963 16.529 1.00 88.94 255 SER A N 1
ATOM 1924 C CA . SER A 1 255 ? 3.392 8.669 15.264 1.00 88.94 255 SER A CA 1
ATOM 1925 C C . SER A 1 255 ? 3.985 7.727 14.211 1.00 88.94 255 SER A C 1
ATOM 1927 O O . SER A 1 255 ? 4.678 6.769 14.558 1.00 88.94 255 SER A O 1
ATOM 1929 N N . TYR A 1 256 ? 3.745 8.034 12.934 1.00 84.94 256 TYR A N 1
ATOM 1930 C CA . TYR A 1 256 ? 4.393 7.403 11.776 1.00 84.94 256 TYR A CA 1
ATOM 1931 C C . TYR A 1 256 ? 5.622 8.19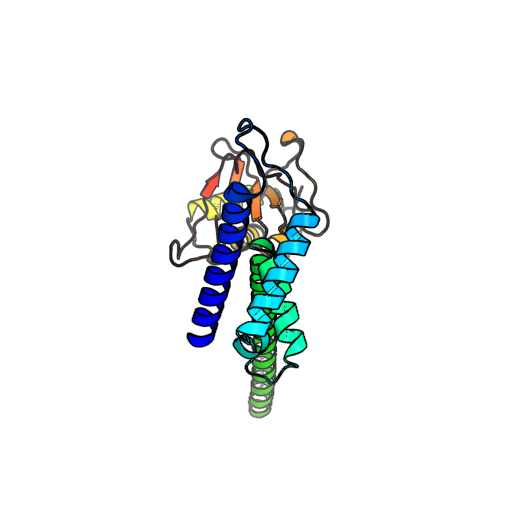0 11.271 1.00 84.94 256 TYR A C 1
ATOM 1933 O O . TYR A 1 256 ? 6.185 7.865 10.228 1.00 84.94 256 TYR A O 1
ATOM 1941 N N . GLY A 1 257 ? 6.077 9.198 12.024 1.00 80.88 257 GLY A N 1
ATOM 1942 C CA . GLY A 1 257 ? 7.181 10.085 11.645 1.00 80.88 257 GLY A CA 1
ATOM 1943 C C . GLY A 1 257 ? 6.727 11.297 10.820 1.00 80.88 257 GLY A C 1
ATOM 1944 O O . GLY A 1 257 ? 5.594 11.372 10.356 1.00 80.88 257 GLY A O 1
ATOM 1945 N N . ASN A 1 258 ? 7.622 12.274 10.648 1.00 68.44 258 ASN A N 1
ATOM 1946 C CA . ASN A 1 258 ? 7.267 13.634 10.204 1.00 68.44 258 ASN A CA 1
ATOM 1947 C C . ASN A 1 258 ? 6.957 13.788 8.702 1.00 68.44 258 ASN A C 1
ATOM 1949 O O . ASN A 1 258 ? 6.605 14.880 8.272 1.00 68.44 258 ASN A O 1
ATOM 1953 N N . ALA A 1 259 ? 7.127 12.745 7.888 1.00 72.06 259 ALA A N 1
ATOM 1954 C CA . ALA A 1 259 ? 7.060 12.873 6.429 1.00 72.06 259 ALA A CA 1
ATOM 1955 C C . ALA A 1 259 ? 5.740 12.389 5.809 1.00 72.06 259 ALA A C 1
ATOM 1957 O O . ALA A 1 259 ? 5.498 12.644 4.630 1.00 72.06 259 ALA A O 1
ATOM 1958 N N . GLN A 1 260 ? 4.901 11.669 6.559 1.00 84.69 260 GLN A N 1
ATOM 1959 C CA . GLN A 1 260 ? 3.758 10.967 5.982 1.00 84.69 260 GLN A CA 1
ATOM 1960 C C . GLN A 1 260 ? 2.447 11.644 6.375 1.00 84.69 260 GLN A C 1
ATOM 1962 O O . GLN A 1 260 ? 2.076 11.680 7.546 1.00 84.69 260 GLN A O 1
ATOM 1967 N N . LYS A 1 261 ? 1.752 12.198 5.376 1.00 92.94 261 LYS A N 1
ATOM 1968 C CA . LYS A 1 261 ? 0.405 12.744 5.552 1.00 92.94 261 LYS A CA 1
ATOM 1969 C C . LYS A 1 261 ? -0.561 11.616 5.906 1.00 92.94 261 LYS A C 1
ATOM 1971 O O . LYS A 1 261 ? -0.559 10.572 5.252 1.00 92.94 261 LYS A O 1
ATOM 1976 N N . MET A 1 262 ? -1.376 11.848 6.929 1.00 94.94 262 MET A N 1
ATOM 1977 C CA . MET A 1 262 ? -2.408 10.921 7.381 1.00 94.94 262 MET A CA 1
ATOM 1978 C C . MET A 1 262 ? -3.769 11.369 6.869 1.00 94.94 262 MET A C 1
ATOM 1980 O O . MET A 1 262 ? -4.081 12.559 6.853 1.00 94.94 262 MET A O 1
ATOM 1984 N N . TYR A 1 263 ? -4.581 10.394 6.489 1.00 96.75 263 TYR A N 1
ATOM 1985 C CA . TYR A 1 263 ? -5.919 10.601 5.971 1.00 96.75 263 TYR A CA 1
ATOM 1986 C C . TYR A 1 263 ? -6.927 9.783 6.776 1.00 96.75 263 TYR A C 1
ATOM 1988 O O . TYR A 1 263 ? -6.609 8.701 7.275 1.00 96.75 263 TYR A O 1
ATOM 1996 N N . LEU A 1 264 ? -8.145 10.297 6.873 1.00 97.25 264 LEU A N 1
ATOM 1997 C CA . LEU A 1 264 ? -9.318 9.626 7.405 1.00 97.25 264 LEU A CA 1
ATOM 1998 C C . LEU A 1 264 ? -9.974 8.811 6.287 1.00 97.25 264 LEU A C 1
ATOM 2000 O O . LEU A 1 264 ? -10.171 9.322 5.182 1.00 97.25 264 LEU A O 1
ATOM 2004 N N . SER A 1 265 ? -10.302 7.546 6.555 1.00 97.50 265 SER A N 1
ATOM 2005 C CA . SER A 1 265 ? -11.049 6.716 5.605 1.00 97.50 265 SER A CA 1
ATOM 2006 C C . SER A 1 265 ? -12.397 7.359 5.273 1.00 97.50 265 SER A C 1
ATOM 2008 O O . SER A 1 265 ? -13.120 7.792 6.164 1.00 97.50 265 SER A O 1
ATOM 2010 N N . SER A 1 266 ? -12.768 7.361 3.995 1.00 96.62 266 SER A N 1
ATOM 2011 C CA . SER A 1 266 ? -14.097 7.813 3.554 1.00 96.62 266 SER A CA 1
ATOM 2012 C C . SER A 1 266 ? -15.206 6.780 3.792 1.00 96.62 266 SER A C 1
ATOM 2014 O O . SER A 1 266 ? -16.381 7.125 3.738 1.00 96.62 266 SER A O 1
ATOM 2016 N N . ARG A 1 267 ? -14.853 5.513 4.061 1.00 94.25 267 ARG A N 1
ATOM 2017 C CA . ARG A 1 267 ? -15.811 4.415 4.309 1.00 94.25 267 ARG A CA 1
ATOM 2018 C C . ARG A 1 267 ? -16.004 4.105 5.784 1.00 94.25 267 ARG A C 1
ATOM 2020 O O . ARG A 1 267 ? -17.100 3.760 6.209 1.00 94.25 267 ARG A O 1
ATOM 2027 N N . PHE A 1 268 ? -14.913 4.168 6.536 1.00 94.00 268 PHE A N 1
ATOM 2028 C CA . PHE A 1 268 ? -14.850 3.756 7.937 1.00 94.00 268 PHE A CA 1
ATOM 2029 C C . PHE A 1 268 ? -14.194 4.837 8.798 1.00 94.00 268 PHE A C 1
ATOM 2031 O O . PHE A 1 268 ? -13.558 4.528 9.809 1.00 94.00 268 PHE A O 1
ATOM 2038 N N . GLY A 1 269 ? -14.295 6.090 8.354 1.00 80.31 269 GLY A N 1
ATOM 2039 C CA . GLY A 1 269 ? -13.916 7.254 9.138 1.00 80.31 269 GLY A CA 1
ATOM 2040 C C . GLY A 1 269 ? -14.833 7.452 10.343 1.00 80.31 269 GLY A C 1
ATOM 2041 O O . GLY A 1 269 ? -15.333 6.481 10.919 1.00 80.31 269 GLY A O 1
ATOM 2042 N N . ASN A 1 270 ? -14.991 8.719 10.720 1.00 80.19 270 ASN A N 1
ATOM 2043 C CA . ASN A 1 270 ? -15.907 9.148 11.777 1.00 80.19 270 ASN A CA 1
ATOM 2044 C C . ASN A 1 270 ? -17.331 8.615 11.581 1.00 80.19 270 ASN A C 1
ATOM 2046 O O . ASN A 1 270 ? -17.753 8.446 10.414 1.00 80.19 270 ASN A O 1
#

Organism: Ralstonia solanacearum (NCBI:txid305)

pLDDT: mean 78.53, std 16.77, range [34.31, 98.06]

Secondary structure (DSSP, 8-state):
-HHHHHHHHHHHHHHHHHHHHHHHHHHHHT-----SSS----HHHHHHHHHHHHHHHHHHHT--HHHHHH-S---HHHHHHHHHHHHHTHHHHHHHHHHHHHHHHHHHHHHHHHHHHHHHHHHHHHHHHHHTTS--------------TTSTTTTHHHHHHHHHHTT---TTTHHHHHHHHHT-----HHHHT-SSPEE-S-TTSPPTT-EEEE--TTS--EEEEE---SS-SEEE--SS--SS-SS---EEES-S-TT---EE-TTT--